Protein AF-A0AAX2RKM6-F1 (afdb_monomer_lite)

Radius of gyration: 19.29 Å; chains: 1; bounding box: 48×43×50 Å

InterPro domains:
  IPR023346 Lysozyme-like domain superfamily [SSF53955] (48-255)

pLDDT: mean 92.06, std 9.61, range [42.81, 98.75]

Secondary structure (DSSP, 8-state):
-GGGS-SB--GGGT-B--HHHHHHHHTT-B-SSS-B-TTHHHHHHHHHHHHT--SHHHHHHHHHHHHHHTTTTT-SB----HHHHHHHHT---HHHHHHHHHHSHHHHHHTTTTTT--HHHHHHHHHHHHHHHHHHTT--STTHHHHT--BTTTTB-HHHHHHHHHHHHT---SSTTGGGHHHH-HHHHHHHHHHHHHHSEEE-SS-SS-SEEE-THHHHTT-SSHHHHHHHHHHHHSSSTTHHHHHHHHHHHHHHHTT-SS----TT-B-----

Sequence (275 aa):
MAQTLPRRSSQNAGGAIPWSVAWDRWTRGNSGDGFMPQNMHIAINHMWLKYGFITPLRQAHFLAQIYKESGAFKSTAEKGDERYLRTMYEALTPIEAGEDYDNKRAWLQAMGFLRGRDRPTYVLQRPGEIREKAQSLGNVRLGDGPRFRGRGLIHLTGRNGYKIYGEFRNVDYTTDPSPSRLSIDSSVAADSAGYFWASKVMVSPNAGALRSGMNIHRRADLGAADINVSAITTPVNGGSTGLQERQEFFKYIHFILDDVESMPLSSALKRQVED

Organism: Burkholderia cepacia (NCBI:txid292)

Foldseek 3Di:
DLQLQFCWDPVLLQGGAASVRSVCLCAVAADDQEFAAGNLVVLLVVLCVVLVVPDLLSVLLLQLLLSNVCVHSRYQFDDDDLVVLCLQANFDALVNQLVCCVPVVVVCVVVVLCPVHDSVRSSVPSRVVNHVRNVVLVVPDPSQSVLFGFGASLGQGGLVSQVVVCVVVVHRCNDPPNVCCCTHPSNNRSNSSSVLQQADWQADPDDDAPNIDGHLVRLSVVDQDLSSSQSSVCSSPVHCVCSVSSNRSSQSSSCVRVVPVDRDDDPTGHGHDHD

Structure (mmCIF, N/CA/C/O backbone):
data_AF-A0AAX2RKM6-F1
#
_entry.id   AF-A0AAX2RKM6-F1
#
loop_
_atom_site.group_PDB
_atom_site.id
_atom_site.type_symbol
_atom_site.label_atom_id
_atom_site.label_alt_id
_atom_site.label_comp_id
_atom_site.label_asym_id
_atom_site.label_entity_id
_atom_site.label_seq_id
_atom_site.pdbx_PDB_ins_code
_atom_site.Cartn_x
_atom_site.Cartn_y
_atom_site.Cartn_z
_atom_site.occupancy
_atom_site.B_iso_or_equiv
_atom_site.auth_seq_id
_atom_site.auth_comp_id
_atom_site.auth_asym_id
_atom_site.auth_atom_id
_atom_site.pdbx_PDB_model_num
ATOM 1 N N . MET A 1 1 ? 15.550 -8.245 -10.806 1.00 84.12 1 MET A N 1
ATOM 2 C CA . MET A 1 1 ? 14.573 -7.608 -9.889 1.00 84.12 1 MET A CA 1
ATOM 3 C C . MET A 1 1 ? 15.219 -6.794 -8.770 1.00 84.12 1 MET A C 1
ATOM 5 O O . MET A 1 1 ? 14.782 -5.679 -8.574 1.00 84.12 1 MET A O 1
ATOM 9 N N . ALA A 1 2 ? 16.287 -7.228 -8.086 1.00 88.19 2 ALA A N 1
ATOM 10 C CA . ALA A 1 2 ? 16.943 -6.369 -7.076 1.00 88.19 2 ALA A CA 1
ATOM 11 C C . ALA A 1 2 ? 17.366 -4.980 -7.610 1.00 88.19 2 ALA A C 1
ATOM 13 O O . ALA A 1 2 ? 17.181 -3.974 -6.932 1.00 88.19 2 ALA A O 1
ATOM 14 N N . GLN A 1 3 ? 17.819 -4.915 -8.867 1.00 91.25 3 GLN A N 1
ATOM 15 C CA . GLN A 1 3 ? 18.184 -3.667 -9.548 1.00 91.25 3 GLN A CA 1
ATOM 16 C C . GLN A 1 3 ? 17.034 -2.658 -9.714 1.00 91.25 3 GLN A C 1
ATOM 18 O O . GLN A 1 3 ? 17.319 -1.481 -9.918 1.00 91.25 3 GLN A O 1
ATOM 23 N N . THR A 1 4 ? 15.760 -3.071 -9.612 1.00 94.00 4 THR A N 1
ATOM 24 C CA . THR A 1 4 ? 14.610 -2.153 -9.721 1.00 94.00 4 THR A CA 1
ATOM 25 C C . THR A 1 4 ? 14.383 -1.338 -8.448 1.00 94.00 4 THR A C 1
ATOM 27 O O . THR A 1 4 ? 13.685 -0.331 -8.499 1.00 94.00 4 THR A O 1
ATOM 30 N N . LEU A 1 5 ? 15.000 -1.706 -7.320 1.00 93.31 5 LEU A N 1
ATOM 31 C CA . LEU A 1 5 ? 15.122 -0.819 -6.162 1.00 93.31 5 LEU A CA 1
ATOM 32 C C . LEU A 1 5 ? 16.333 0.095 -6.361 1.00 93.31 5 LEU A C 1
ATOM 34 O O . LEU A 1 5 ? 17.404 -0.424 -6.646 1.00 93.31 5 LEU A O 1
ATOM 38 N N . PRO A 1 6 ? 16.229 1.418 -6.194 1.00 92.12 6 PRO A N 1
ATOM 39 C CA . PRO A 1 6 ? 17.392 2.293 -6.293 1.00 92.12 6 PRO A CA 1
ATOM 40 C C . PRO A 1 6 ? 18.284 2.203 -5.039 1.00 92.12 6 PRO A C 1
ATOM 42 O O . PRO A 1 6 ? 17.794 2.036 -3.921 1.00 92.12 6 PRO A O 1
ATOM 45 N N . ARG A 1 7 ? 19.609 2.355 -5.207 1.00 91.56 7 ARG A N 1
ATOM 46 C CA . ARG A 1 7 ? 20.597 2.410 -4.102 1.00 91.56 7 ARG A CA 1
ATOM 47 C C . ARG A 1 7 ? 20.371 3.631 -3.220 1.00 91.56 7 ARG A C 1
ATOM 49 O O . ARG A 1 7 ? 20.576 3.576 -2.006 1.00 91.56 7 ARG A O 1
ATOM 56 N N . ARG A 1 8 ? 19.994 4.746 -3.846 1.00 90.56 8 ARG A N 1
ATOM 57 C CA . ARG A 1 8 ? 19.535 5.972 -3.191 1.00 90.56 8 ARG A CA 1
ATOM 58 C C . ARG A 1 8 ? 18.310 6.508 -3.916 1.00 90.56 8 ARG A C 1
ATOM 60 O O . ARG A 1 8 ? 18.246 6.427 -5.135 1.00 90.56 8 ARG A O 1
ATOM 67 N N . SER A 1 9 ? 17.379 7.042 -3.144 1.00 89.69 9 SER A N 1
ATOM 68 C CA . SER A 1 9 ? 16.152 7.722 -3.563 1.00 89.69 9 SER A CA 1
ATOM 69 C C . SER A 1 9 ? 15.808 8.786 -2.519 1.00 89.69 9 SER A C 1
ATOM 71 O O . SER A 1 9 ? 16.508 8.903 -1.502 1.00 89.69 9 SER A O 1
ATOM 73 N N . SER A 1 10 ? 14.751 9.567 -2.736 1.00 86.19 10 SER A N 1
ATOM 74 C CA . SER A 1 10 ? 14.249 10.478 -1.705 1.00 86.19 10 SER A CA 1
ATOM 75 C C . SER A 1 10 ? 13.969 9.746 -0.382 1.00 86.19 10 SER A C 1
ATOM 77 O O . SER A 1 10 ? 13.669 8.550 -0.340 1.00 86.19 10 SER A O 1
ATOM 79 N N . GLN A 1 11 ? 14.065 10.463 0.743 1.00 84.62 11 GLN A N 1
ATOM 80 C CA . GLN A 1 11 ? 13.906 9.866 2.077 1.00 84.62 11 GLN A CA 1
ATOM 81 C C . GLN A 1 11 ? 12.550 9.156 2.239 1.00 84.62 11 GLN A C 1
ATOM 83 O O . GLN A 1 11 ? 12.471 8.084 2.838 1.00 84.62 11 GLN A O 1
ATOM 88 N N . ASN A 1 12 ? 11.501 9.708 1.627 1.00 77.19 12 ASN A N 1
ATOM 89 C CA . ASN A 1 12 ? 10.154 9.142 1.648 1.00 77.19 12 ASN A CA 1
ATOM 90 C C . ASN A 1 12 ? 9.934 8.025 0.603 1.00 77.19 12 ASN A C 1
ATOM 92 O O . ASN A 1 12 ? 8.899 7.350 0.648 1.00 77.19 12 ASN A O 1
ATOM 96 N N . ALA A 1 13 ? 10.891 7.821 -0.310 1.00 78.56 13 ALA A N 1
ATOM 97 C CA . ALA A 1 13 ? 10.969 6.728 -1.283 1.00 78.56 13 ALA A CA 1
ATOM 98 C C . ALA A 1 13 ? 11.966 5.630 -0.845 1.00 78.56 13 ALA A C 1
ATOM 100 O O . ALA A 1 13 ? 12.441 4.836 -1.646 1.00 78.56 13 ALA A O 1
ATOM 101 N N . GLY A 1 14 ? 12.274 5.538 0.450 1.00 81.00 14 GLY A N 1
ATOM 102 C CA . GLY A 1 14 ? 13.115 4.472 1.002 1.00 81.00 14 GLY A CA 1
ATOM 103 C C . GLY A 1 14 ? 14.564 4.877 1.266 1.00 81.00 14 GLY A C 1
ATOM 104 O O . GLY A 1 14 ? 15.276 4.114 1.922 1.00 81.00 14 GLY A O 1
ATOM 105 N N . GLY A 1 15 ? 14.984 6.077 0.851 1.00 88.69 15 GLY A N 1
ATOM 106 C CA . GLY A 1 15 ? 16.293 6.635 1.182 1.00 88.69 15 GLY A CA 1
ATOM 107 C C . GLY A 1 15 ? 17.439 5.815 0.591 1.00 88.69 15 GLY A C 1
ATOM 108 O O . GLY A 1 15 ? 17.458 5.540 -0.608 1.00 88.69 15 GLY A O 1
ATOM 109 N N . ALA A 1 16 ? 18.415 5.444 1.425 1.00 92.44 16 ALA A N 1
ATOM 110 C CA . ALA A 1 16 ? 19.556 4.626 1.021 1.00 92.44 16 ALA A CA 1
ATOM 111 C C . ALA A 1 16 ? 19.311 3.137 1.319 1.00 92.44 16 ALA A C 1
ATOM 113 O O . ALA A 1 16 ? 19.115 2.752 2.471 1.00 92.44 16 ALA A O 1
ATOM 114 N N . ILE A 1 17 ? 19.374 2.295 0.287 1.00 92.56 17 ILE A N 1
ATOM 115 C CA . ILE A 1 17 ? 19.151 0.846 0.376 1.00 92.56 17 ILE A CA 1
ATOM 116 C C . ILE A 1 17 ? 20.377 0.137 -0.222 1.00 92.56 17 ILE A C 1
ATOM 118 O O . ILE A 1 17 ? 20.537 0.167 -1.439 1.00 92.56 17 ILE A O 1
ATOM 122 N N . PRO A 1 18 ? 21.274 -0.462 0.587 1.00 93.69 18 PRO A N 1
ATOM 123 C CA . PRO A 1 18 ? 22.408 -1.257 0.094 1.00 93.69 18 PRO A CA 1
ATOM 124 C C . PRO A 1 18 ? 22.014 -2.426 -0.798 1.00 93.69 18 PRO A C 1
ATOM 126 O O . PRO A 1 18 ? 20.874 -2.887 -0.723 1.00 93.69 18 PRO A O 1
ATOM 129 N N . TRP A 1 19 ? 22.957 -2.914 -1.611 1.00 93.88 19 TRP A N 1
ATOM 130 C CA . TRP A 1 19 ? 22.707 -4.038 -2.515 1.00 93.88 19 TRP A CA 1
ATOM 131 C C . TRP A 1 19 ? 22.204 -5.261 -1.756 1.00 93.88 19 TRP A C 1
ATOM 133 O O . TRP A 1 19 ? 21.151 -5.802 -2.085 1.00 93.88 19 TRP A O 1
ATOM 143 N N . SER A 1 20 ? 22.903 -5.628 -0.680 1.00 94.25 20 SER A N 1
ATOM 144 C CA . SER A 1 20 ? 22.530 -6.745 0.191 1.00 94.25 20 SER A CA 1
ATOM 145 C C . SER A 1 20 ? 21.104 -6.611 0.729 1.00 94.25 20 SER A C 1
ATOM 147 O O . SER A 1 20 ? 20.339 -7.568 0.699 1.00 94.25 20 SER A O 1
ATOM 149 N N . VAL A 1 21 ? 20.698 -5.403 1.132 1.00 93.94 21 VAL A N 1
ATOM 150 C CA . VAL A 1 21 ? 19.340 -5.133 1.624 1.00 93.94 21 VAL A CA 1
ATOM 151 C C . VAL A 1 21 ? 18.309 -5.221 0.498 1.00 93.94 21 VAL A C 1
ATOM 153 O O . VAL A 1 21 ? 17.235 -5.782 0.698 1.00 93.94 21 VAL A O 1
ATOM 156 N N . ALA A 1 22 ? 18.599 -4.676 -0.686 1.00 94.38 22 ALA A N 1
ATOM 157 C CA . ALA A 1 22 ? 17.696 -4.772 -1.832 1.00 94.38 22 ALA A CA 1
ATOM 158 C C . ALA A 1 22 ? 17.519 -6.227 -2.291 1.00 94.38 22 ALA A C 1
ATOM 160 O O . ALA A 1 22 ? 16.395 -6.653 -2.563 1.00 94.38 22 ALA A O 1
ATOM 161 N N . TRP A 1 23 ? 18.611 -6.990 -2.333 1.00 95.06 23 TRP A N 1
ATOM 162 C CA . TRP A 1 23 ? 18.608 -8.419 -2.619 1.00 95.06 23 TRP A CA 1
ATOM 163 C C . TRP A 1 23 ? 17.776 -9.192 -1.596 1.00 95.06 23 TRP A C 1
ATOM 165 O O . TRP A 1 23 ? 16.881 -9.952 -1.979 1.00 95.06 23 TRP A O 1
ATOM 175 N N . ASP A 1 24 ? 18.011 -8.959 -0.304 1.00 95.44 24 ASP A N 1
ATOM 176 C CA . ASP A 1 24 ? 17.301 -9.645 0.773 1.00 95.44 24 ASP A CA 1
ATOM 177 C C . ASP A 1 24 ? 15.805 -9.355 0.718 1.00 95.44 24 ASP A C 1
ATOM 179 O O . ASP A 1 24 ? 15.015 -10.292 0.693 1.00 95.44 24 ASP A O 1
ATOM 183 N N . ARG A 1 25 ? 15.390 -8.098 0.537 1.00 93.94 25 ARG A N 1
ATOM 184 C CA . ARG A 1 25 ? 13.961 -7.752 0.432 1.00 93.94 25 ARG A CA 1
ATOM 185 C C . ARG A 1 25 ? 13.224 -8.480 -0.693 1.00 93.94 25 ARG A C 1
ATOM 187 O O . ARG A 1 25 ? 12.035 -8.754 -0.561 1.00 93.94 25 ARG A O 1
ATOM 194 N N . TRP A 1 26 ? 13.908 -8.805 -1.788 1.00 95.56 26 TRP A N 1
ATOM 195 C CA . TRP A 1 26 ? 13.335 -9.588 -2.883 1.00 95.56 26 TRP A CA 1
ATOM 196 C C . TRP A 1 26 ? 13.388 -11.103 -2.641 1.00 95.56 26 TRP A C 1
ATOM 198 O O . TRP A 1 26 ? 12.486 -11.825 -3.082 1.00 95.56 26 TRP A O 1
ATOM 208 N N . THR A 1 27 ? 14.439 -11.596 -1.981 1.00 96.38 27 THR A N 1
ATOM 209 C CA . THR A 1 27 ? 14.761 -13.030 -1.875 1.00 96.38 27 THR A CA 1
ATOM 210 C C . THR A 1 27 ? 14.525 -13.591 -0.476 1.00 96.38 27 THR A C 1
ATOM 212 O O . THR A 1 27 ? 13.683 -14.467 -0.307 1.00 96.38 27 THR A O 1
ATOM 215 N N . ARG A 1 28 ? 15.207 -13.068 0.541 1.00 96.12 28 ARG A N 1
ATOM 216 C CA . ARG A 1 28 ? 15.147 -13.531 1.937 1.00 96.12 28 ARG A CA 1
ATOM 217 C C . ARG A 1 28 ? 14.048 -12.858 2.769 1.00 96.12 28 ARG A C 1
ATOM 219 O O . ARG A 1 28 ? 13.811 -13.258 3.906 1.00 96.12 28 ARG A O 1
ATOM 226 N N . GLY A 1 29 ? 13.357 -11.871 2.210 1.00 94.81 29 GLY A N 1
ATOM 227 C CA . GLY A 1 29 ? 12.358 -11.081 2.915 1.00 94.81 29 GLY A CA 1
ATOM 228 C C . GLY A 1 29 ? 12.970 -10.054 3.874 1.00 94.81 29 GLY A C 1
ATOM 229 O O . GLY A 1 29 ? 14.120 -9.640 3.735 1.00 94.81 29 GLY A O 1
ATOM 230 N N . ASN A 1 30 ? 12.172 -9.610 4.841 1.00 93.56 30 ASN A N 1
ATOM 231 C CA . ASN A 1 30 ? 12.574 -8.682 5.897 1.00 93.56 30 ASN A CA 1
ATOM 232 C C . ASN A 1 30 ? 11.849 -9.058 7.189 1.00 93.56 30 ASN A C 1
ATOM 234 O O . ASN A 1 30 ? 10.621 -9.102 7.201 1.00 93.56 30 ASN A O 1
ATOM 238 N N . SER A 1 31 ? 12.596 -9.291 8.264 1.00 86.00 31 SER A N 1
ATOM 239 C CA . SER A 1 31 ? 12.060 -9.562 9.605 1.00 86.00 31 SER A CA 1
ATOM 240 C C . SER A 1 31 ? 12.606 -8.608 10.671 1.00 86.00 31 SER A C 1
ATOM 242 O O . SER A 1 31 ? 12.389 -8.836 11.857 1.00 86.00 31 SER A O 1
ATOM 244 N N . GLY A 1 32 ? 13.364 -7.580 10.267 1.00 84.06 32 GLY A N 1
ATOM 245 C CA . GLY A 1 32 ? 13.955 -6.600 11.177 1.00 84.06 32 GLY A CA 1
ATOM 246 C C . GLY A 1 32 ? 12.975 -5.475 11.501 1.00 84.06 32 GLY A C 1
ATOM 247 O O . GLY A 1 32 ? 12.108 -5.598 12.358 1.00 84.06 32 GLY A O 1
ATOM 248 N N . ASP A 1 33 ? 13.089 -4.357 10.784 1.00 82.12 33 ASP A N 1
ATOM 249 C CA . ASP A 1 33 ? 12.243 -3.171 10.969 1.00 82.12 33 ASP A CA 1
ATOM 250 C C . ASP A 1 33 ? 10.893 -3.261 10.232 1.00 82.12 33 ASP A C 1
ATOM 252 O O . ASP A 1 33 ? 10.252 -2.241 9.982 1.00 82.12 33 ASP A O 1
ATOM 256 N N . GLY A 1 34 ? 10.444 -4.452 9.851 1.00 85.56 34 GLY A N 1
ATOM 257 C CA . GLY A 1 34 ? 9.246 -4.679 9.050 1.00 85.56 34 GLY A CA 1
ATOM 258 C C . GLY A 1 34 ? 9.001 -6.166 8.827 1.00 85.56 34 GLY A C 1
ATOM 259 O O . GLY A 1 34 ? 9.683 -7.001 9.416 1.00 85.56 34 GLY A O 1
ATOM 260 N N . PHE A 1 35 ? 8.011 -6.485 7.994 1.00 89.94 35 PHE A N 1
ATOM 261 C CA . PHE A 1 35 ? 7.644 -7.866 7.714 1.00 89.94 35 PHE A CA 1
ATOM 262 C C . PHE A 1 35 ? 7.396 -8.115 6.220 1.00 89.94 35 PHE A C 1
ATOM 264 O O . PHE A 1 35 ? 6.345 -7.767 5.684 1.00 89.94 35 PHE A O 1
ATOM 271 N N . MET A 1 36 ? 8.348 -8.741 5.538 1.00 95.38 36 MET A N 1
ATOM 272 C CA . MET A 1 36 ? 8.243 -9.159 4.138 1.00 95.38 36 MET A CA 1
ATOM 273 C C . MET A 1 36 ? 8.564 -10.656 4.050 1.00 95.38 36 MET A C 1
ATOM 275 O O . MET A 1 36 ? 9.643 -11.045 4.501 1.00 95.38 36 MET A O 1
ATOM 279 N N . PRO A 1 37 ? 7.675 -11.504 3.502 1.00 96.50 37 PRO A N 1
ATOM 280 C CA . PRO A 1 37 ? 7.943 -12.930 3.372 1.00 96.50 37 PRO A CA 1
ATOM 281 C C . PRO A 1 37 ? 9.035 -13.210 2.333 1.00 96.50 37 PRO A C 1
ATOM 283 O O . PRO A 1 37 ? 9.294 -12.416 1.425 1.00 96.50 37 PRO A O 1
ATOM 286 N N . GLN A 1 38 ? 9.663 -14.375 2.465 1.00 97.31 38 GLN A N 1
ATOM 287 C CA . GLN A 1 38 ? 10.689 -14.857 1.543 1.00 97.31 38 GLN A CA 1
ATOM 288 C C . GLN A 1 38 ? 10.136 -15.095 0.131 1.00 97.31 38 GLN A C 1
ATOM 290 O O . GLN A 1 38 ? 8.942 -15.321 -0.079 1.00 97.31 38 GLN A O 1
ATOM 295 N N . ASN A 1 39 ? 11.042 -15.110 -0.843 1.00 97.44 39 ASN A N 1
ATOM 296 C CA . ASN A 1 39 ? 10.790 -15.469 -2.236 1.00 97.44 39 ASN A CA 1
ATOM 297 C C . ASN A 1 39 ? 9.757 -14.583 -2.948 1.00 97.44 39 ASN A C 1
ATOM 299 O O . ASN A 1 39 ? 9.096 -15.021 -3.890 1.00 97.44 39 ASN A O 1
ATOM 303 N N . MET A 1 40 ? 9.652 -13.311 -2.545 1.00 97.62 40 MET A N 1
ATOM 304 C CA . MET A 1 40 ? 8.731 -12.350 -3.161 1.00 97.62 40 MET A CA 1
ATOM 305 C C . MET A 1 40 ? 8.975 -12.188 -4.669 1.00 97.62 40 MET A C 1
ATOM 307 O O . MET A 1 40 ? 8.033 -12.029 -5.440 1.00 97.62 40 MET A O 1
ATOM 311 N N . HIS A 1 41 ? 10.229 -12.304 -5.115 1.00 96.94 41 HIS A N 1
ATOM 312 C CA . HIS A 1 41 ? 10.575 -12.297 -6.537 1.00 96.94 41 HIS A CA 1
ATOM 313 C C . HIS A 1 41 ? 9.900 -13.422 -7.340 1.00 96.94 41 HIS A C 1
ATOM 315 O O . HIS A 1 41 ? 9.355 -13.174 -8.413 1.00 96.94 41 HIS A O 1
ATOM 321 N N . ILE A 1 42 ? 9.871 -14.648 -6.817 1.00 98.00 42 ILE A N 1
ATOM 322 C CA . ILE A 1 42 ? 9.214 -15.780 -7.486 1.00 98.00 42 ILE A CA 1
ATOM 323 C C . ILE A 1 42 ? 7.698 -15.560 -7.510 1.00 98.00 42 ILE A C 1
ATOM 325 O O . ILE A 1 42 ? 7.063 -15.700 -8.555 1.00 98.00 42 ILE A O 1
ATOM 329 N N . ALA A 1 43 ? 7.125 -15.150 -6.376 1.00 98.50 43 ALA A N 1
ATOM 330 C CA . ALA A 1 43 ? 5.693 -14.900 -6.259 1.00 98.50 43 ALA A CA 1
ATOM 331 C C . ALA A 1 43 ? 5.205 -13.799 -7.217 1.00 98.50 43 ALA A C 1
ATOM 333 O O . ALA A 1 43 ? 4.177 -13.962 -7.877 1.00 98.50 43 ALA A O 1
ATOM 334 N N . ILE A 1 44 ? 5.962 -12.704 -7.345 1.00 98.19 44 ILE A N 1
ATOM 335 C CA . ILE A 1 44 ? 5.652 -11.623 -8.287 1.00 98.19 44 ILE A CA 1
ATOM 336 C C . ILE A 1 44 ? 5.755 -12.101 -9.737 1.00 98.19 44 ILE A C 1
ATOM 338 O O . ILE A 1 44 ? 4.866 -11.775 -10.517 1.00 98.19 44 ILE A O 1
ATOM 342 N N . ASN A 1 45 ? 6.743 -12.927 -10.095 1.00 97.44 45 ASN A N 1
ATOM 343 C CA . ASN A 1 45 ? 6.832 -13.493 -11.446 1.00 97.44 45 ASN A CA 1
ATOM 344 C C . ASN A 1 45 ? 5.602 -14.352 -11.792 1.00 97.44 45 ASN A C 1
ATOM 346 O O . ASN A 1 45 ? 5.023 -14.205 -12.868 1.00 97.44 45 ASN A O 1
ATOM 350 N N . HIS A 1 46 ? 5.155 -15.215 -10.873 1.00 98.25 46 HIS A N 1
ATOM 351 C CA . HIS A 1 46 ? 3.935 -16.007 -11.073 1.00 98.25 46 HIS A CA 1
ATOM 352 C C . HIS A 1 46 ? 2.687 -15.124 -11.186 1.00 98.25 46 HIS A C 1
ATOM 354 O O . HIS A 1 46 ? 1.838 -15.342 -12.052 1.00 98.25 46 HIS A O 1
ATOM 360 N N . MET A 1 47 ? 2.585 -14.102 -10.336 1.00 98.38 47 MET A N 1
ATOM 361 C CA . MET A 1 47 ? 1.505 -13.120 -10.388 1.00 98.38 47 MET A CA 1
ATOM 362 C C . MET A 1 47 ? 1.504 -12.368 -11.726 1.00 98.38 47 MET A C 1
ATOM 364 O O . MET A 1 47 ? 0.448 -12.208 -12.338 1.00 98.38 47 MET A O 1
ATOM 368 N N . TRP A 1 48 ? 2.670 -11.971 -12.233 1.00 98.06 48 TRP A N 1
ATOM 369 C CA . TRP A 1 48 ? 2.788 -11.290 -13.518 1.00 98.06 48 TRP A CA 1
ATOM 370 C C . TRP A 1 48 ? 2.245 -12.117 -14.675 1.00 98.06 48 TRP A C 1
ATOM 372 O O . TRP A 1 48 ? 1.466 -11.588 -15.469 1.00 98.06 48 TRP A O 1
ATOM 382 N N . LEU A 1 49 ? 2.582 -13.408 -14.730 1.00 97.81 49 LEU A N 1
ATOM 383 C CA . LEU A 1 49 ? 2.026 -14.333 -15.719 1.00 97.81 49 LEU A CA 1
ATOM 384 C C . LEU A 1 49 ? 0.503 -14.435 -15.585 1.00 97.81 49 LEU A C 1
ATOM 386 O O . LEU A 1 49 ? -0.224 -14.286 -16.564 1.00 97.81 49 LEU A O 1
ATOM 390 N N . LYS A 1 50 ? 0.014 -14.618 -14.357 1.00 98.06 50 LYS A N 1
ATOM 391 C CA . LYS A 1 50 ? -1.410 -14.803 -14.057 1.00 98.06 50 LYS A CA 1
ATOM 392 C C . LYS A 1 50 ? -2.280 -13.596 -14.418 1.00 98.06 50 LYS A C 1
ATOM 394 O O . LYS A 1 50 ? -3.423 -13.771 -14.828 1.00 98.06 50 LYS A O 1
ATOM 399 N N . TYR A 1 51 ? -1.756 -12.384 -14.244 1.00 98.06 51 TYR A N 1
ATOM 400 C CA . TYR A 1 51 ? -2.498 -11.130 -14.417 1.00 98.06 51 TYR A CA 1
ATOM 401 C C . TYR A 1 51 ? -2.055 -10.298 -15.628 1.00 98.06 51 TYR A C 1
ATOM 403 O O . TYR A 1 51 ? -2.522 -9.171 -15.809 1.00 98.06 51 TYR A O 1
ATOM 411 N N . GLY A 1 52 ? -1.173 -10.830 -16.475 1.00 97.62 52 GLY A N 1
ATOM 412 C CA . GLY A 1 52 ? -0.797 -10.211 -17.746 1.00 97.62 52 GLY A CA 1
ATOM 413 C C . GLY A 1 52 ? 0.115 -8.985 -17.624 1.00 97.62 52 GLY A C 1
ATOM 414 O O . GLY A 1 52 ? -0.021 -8.038 -18.401 1.00 97.62 52 GLY A O 1
ATOM 415 N N . PHE A 1 53 ? 1.057 -8.974 -16.683 1.00 97.75 53 PHE A N 1
ATOM 416 C CA . PHE A 1 53 ? 2.113 -7.953 -16.604 1.00 97.75 53 PHE A CA 1
ATOM 417 C C . PHE A 1 53 ? 3.255 -8.285 -17.577 1.00 97.75 53 PHE A C 1
ATOM 419 O O . PHE A 1 53 ? 4.376 -8.589 -17.177 1.00 97.75 53 PHE A O 1
ATOM 426 N N . ILE A 1 54 ? 2.937 -8.264 -18.871 1.00 96.00 54 ILE A N 1
ATOM 427 C CA . ILE A 1 54 ? 3.817 -8.734 -19.954 1.00 96.00 54 ILE A CA 1
ATOM 428 C C . ILE A 1 54 ? 4.658 -7.627 -20.606 1.00 96.00 54 ILE A C 1
ATOM 430 O O . ILE A 1 54 ? 5.421 -7.913 -21.519 1.00 96.00 54 ILE A O 1
ATOM 434 N N . THR A 1 55 ? 4.511 -6.372 -20.170 1.00 96.31 55 THR A N 1
ATOM 435 C CA . THR A 1 55 ? 5.270 -5.231 -20.705 1.00 96.31 55 THR A CA 1
ATOM 436 C C . THR A 1 55 ? 6.066 -4.532 -19.600 1.00 96.31 55 THR A C 1
ATOM 438 O O . THR A 1 55 ? 5.573 -4.460 -18.463 1.00 96.31 55 THR A O 1
ATOM 441 N N . PRO A 1 56 ? 7.243 -3.955 -19.917 1.00 96.12 56 PRO A N 1
ATOM 442 C CA . PRO A 1 56 ? 8.005 -3.128 -18.979 1.00 96.12 56 PRO A CA 1
ATOM 443 C C . PRO A 1 56 ? 7.168 -2.002 -18.364 1.00 96.12 56 PRO A C 1
ATOM 445 O O . PRO A 1 56 ? 7.219 -1.787 -17.157 1.00 96.12 56 PRO A O 1
ATOM 448 N N . LEU A 1 57 ? 6.305 -1.351 -19.154 1.00 95.62 57 LEU A N 1
ATOM 449 C CA . LEU A 1 57 ? 5.391 -0.305 -18.681 1.00 95.62 57 LEU A CA 1
ATOM 450 C C . LEU A 1 57 ? 4.450 -0.783 -17.568 1.00 95.62 57 LEU A C 1
ATOM 452 O O . LEU A 1 57 ? 4.352 -0.140 -16.520 1.00 95.62 57 LEU A O 1
ATOM 456 N N . ARG A 1 58 ? 3.764 -1.919 -17.762 1.00 97.31 58 ARG A N 1
ATOM 457 C CA . ARG A 1 58 ? 2.853 -2.481 -16.749 1.00 97.31 58 ARG A CA 1
ATOM 458 C C . ARG A 1 58 ? 3.606 -2.843 -15.475 1.00 97.31 58 ARG A C 1
ATOM 460 O O . ARG A 1 58 ? 3.138 -2.540 -14.378 1.00 97.31 58 ARG A O 1
ATOM 467 N N . GLN A 1 59 ? 4.770 -3.473 -15.622 1.00 98.12 59 GLN A N 1
ATOM 468 C CA . GLN A 1 59 ? 5.618 -3.867 -14.499 1.00 98.12 59 GLN A CA 1
ATOM 469 C C . GLN A 1 59 ? 6.141 -2.644 -13.738 1.00 98.12 59 GLN A C 1
ATOM 471 O O . GLN A 1 59 ? 6.032 -2.604 -12.515 1.00 98.12 59 GLN A O 1
ATOM 476 N N . ALA A 1 60 ? 6.631 -1.617 -14.435 1.00 97.56 60 ALA A N 1
ATOM 477 C CA . ALA A 1 60 ? 7.141 -0.393 -13.827 1.00 97.56 60 ALA A CA 1
ATOM 478 C C . ALA A 1 60 ? 6.052 0.373 -13.067 1.00 97.56 60 ALA A C 1
ATOM 480 O O . ALA A 1 60 ? 6.267 0.755 -11.914 1.00 97.56 60 ALA A O 1
ATOM 481 N N . HIS A 1 61 ? 4.863 0.537 -13.661 1.00 97.50 61 HIS A N 1
ATOM 482 C CA . HIS A 1 61 ? 3.718 1.161 -12.985 1.00 97.50 61 HIS A CA 1
ATOM 483 C C . HIS A 1 61 ? 3.327 0.399 -11.722 1.00 97.50 61 HIS A C 1
ATOM 485 O O . HIS A 1 61 ? 3.115 1.012 -10.679 1.00 97.50 61 HIS A O 1
ATOM 491 N N . PHE A 1 62 ? 3.276 -0.930 -11.781 1.00 97.94 62 PHE A N 1
ATOM 492 C CA . PHE A 1 62 ? 2.961 -1.757 -10.619 1.00 97.94 62 PHE A CA 1
ATOM 493 C C . PHE A 1 62 ? 4.011 -1.651 -9.518 1.00 97.94 62 PHE A C 1
ATOM 495 O O . PHE A 1 62 ? 3.682 -1.339 -8.373 1.00 97.94 62 PHE A O 1
ATOM 502 N N . LEU A 1 63 ? 5.281 -1.871 -9.865 1.00 97.88 63 LEU A N 1
ATOM 503 C CA . LEU A 1 63 ? 6.390 -1.850 -8.917 1.00 97.88 63 LEU A CA 1
ATOM 504 C C . LEU A 1 63 ? 6.512 -0.485 -8.223 1.00 97.88 63 LEU A C 1
ATOM 506 O O . LEU A 1 63 ? 6.729 -0.429 -7.015 1.00 97.88 63 LEU A O 1
ATOM 510 N N . ALA A 1 64 ? 6.293 0.615 -8.946 1.00 96.69 64 ALA A N 1
ATOM 511 C CA . ALA A 1 64 ? 6.303 1.955 -8.366 1.00 96.69 64 ALA A CA 1
ATOM 512 C C . ALA A 1 64 ? 5.244 2.137 -7.270 1.00 96.69 64 ALA A C 1
ATOM 514 O O . ALA A 1 64 ? 5.519 2.721 -6.218 1.00 96.69 64 ALA A O 1
ATOM 515 N N . GLN A 1 65 ? 4.039 1.608 -7.497 1.00 97.19 65 GLN A N 1
ATOM 516 C CA . GLN A 1 65 ? 2.957 1.662 -6.519 1.00 97.19 65 GLN A CA 1
ATOM 517 C C . GLN A 1 65 ? 3.287 0.799 -5.299 1.00 97.19 65 GLN A C 1
ATOM 519 O O . GLN A 1 65 ? 3.293 1.310 -4.180 1.00 97.19 65 GLN A O 1
ATOM 524 N N . ILE A 1 66 ? 3.647 -0.474 -5.496 1.00 96.69 66 ILE A N 1
ATOM 525 C CA . ILE A 1 66 ? 3.908 -1.377 -4.364 1.00 96.69 66 ILE A CA 1
ATOM 526 C C . ILE A 1 66 ? 5.138 -0.960 -3.561 1.00 96.69 66 ILE A C 1
ATOM 528 O O . ILE A 1 66 ? 5.174 -1.179 -2.354 1.00 96.69 66 ILE A O 1
ATOM 532 N N . TYR A 1 67 ? 6.152 -0.347 -4.178 1.00 95.94 67 TYR A N 1
ATOM 533 C CA . TYR A 1 67 ? 7.292 0.184 -3.435 1.00 95.94 67 TYR A CA 1
ATOM 534 C C . TYR A 1 67 ? 6.884 1.334 -2.538 1.00 95.94 67 TYR A C 1
ATOM 536 O O . TYR A 1 67 ? 7.361 1.403 -1.408 1.00 95.94 67 TYR A O 1
ATOM 544 N N . LYS A 1 68 ? 5.961 2.197 -2.967 1.00 94.50 68 LYS A N 1
ATOM 545 C CA . LYS A 1 68 ? 5.453 3.209 -2.047 1.00 94.50 68 LYS A CA 1
ATOM 546 C C . LYS A 1 68 ? 4.622 2.585 -0.922 1.00 94.50 68 LYS A C 1
ATOM 548 O O . LYS A 1 68 ? 4.852 2.936 0.232 1.00 94.50 68 LYS A O 1
ATOM 553 N N . GLU A 1 69 ? 3.734 1.639 -1.231 1.00 93.69 69 GLU A N 1
ATOM 554 C CA . GLU A 1 69 ? 2.851 1.006 -0.232 1.00 93.69 69 GLU A CA 1
ATOM 555 C C . GLU A 1 69 ? 3.608 0.187 0.824 1.00 93.69 69 GLU A C 1
ATOM 557 O O . GLU A 1 69 ? 3.304 0.245 2.014 1.00 93.69 69 GLU A O 1
ATOM 562 N N . SER A 1 70 ? 4.632 -0.552 0.402 1.00 93.56 70 SER A N 1
ATOM 563 C CA . SER A 1 70 ? 5.379 -1.484 1.259 1.00 93.56 70 SER A CA 1
ATOM 564 C C . SER A 1 70 ? 6.623 -0.876 1.915 1.00 93.56 70 SER A C 1
ATOM 566 O O . SER A 1 70 ? 7.379 -1.580 2.593 1.00 93.56 70 SER A O 1
ATOM 568 N N . GLY A 1 71 ? 6.900 0.411 1.675 1.00 92.50 71 GLY A N 1
ATOM 569 C CA . GLY A 1 71 ? 8.149 1.051 2.092 1.00 92.50 71 GLY A CA 1
ATOM 570 C C . GLY A 1 71 ? 9.375 0.429 1.417 1.00 92.50 71 GLY A C 1
ATOM 571 O O . GLY A 1 71 ? 10.338 0.072 2.092 1.00 92.50 71 GLY A O 1
ATOM 572 N N . ALA A 1 72 ? 9.324 0.271 0.095 1.00 94.00 72 ALA A N 1
ATOM 573 C CA . ALA A 1 72 ? 10.329 -0.369 -0.747 1.00 94.00 72 ALA A CA 1
ATOM 574 C C . ALA A 1 72 ? 10.603 -1.817 -0.316 1.00 94.00 72 ALA A C 1
ATOM 576 O O . ALA A 1 72 ? 11.752 -2.197 -0.097 1.00 94.00 72 ALA A O 1
ATOM 577 N N . PHE A 1 73 ? 9.533 -2.599 -0.149 1.00 94.12 73 PHE A N 1
ATOM 578 C CA . PHE A 1 73 ? 9.542 -3.972 0.358 1.00 94.12 73 PHE A CA 1
ATOM 579 C C . PHE A 1 73 ? 10.030 -4.156 1.799 1.00 94.12 73 PHE A C 1
ATOM 581 O O . PHE A 1 73 ? 10.545 -5.209 2.167 1.00 94.12 73 PHE A O 1
ATOM 588 N N . LYS A 1 74 ? 9.831 -3.155 2.657 1.00 93.38 74 LYS A N 1
ATOM 589 C CA . LYS A 1 74 ? 10.048 -3.324 4.097 1.00 93.38 74 LYS A CA 1
ATOM 590 C C . LYS A 1 74 ? 8.956 -4.154 4.760 1.00 93.38 74 LYS A C 1
ATOM 592 O O . LYS A 1 74 ? 9.278 -4.926 5.658 1.00 93.38 74 LYS A O 1
ATOM 597 N N . SER A 1 75 ? 7.691 -3.965 4.376 1.00 95.12 75 SER A N 1
ATOM 598 C CA . SER A 1 75 ? 6.554 -4.623 5.026 1.00 95.12 75 SER A CA 1
ATOM 599 C C . SER A 1 75 ? 5.407 -4.940 4.062 1.00 95.12 75 SER A C 1
ATOM 601 O O . SER A 1 75 ? 5.129 -4.168 3.154 1.00 95.12 75 SER A O 1
ATOM 603 N N . THR A 1 76 ? 4.722 -6.055 4.300 1.00 96.31 76 THR A N 1
ATOM 604 C CA . THR A 1 76 ? 3.451 -6.480 3.678 1.00 96.31 76 THR A CA 1
ATOM 605 C C . THR A 1 76 ? 2.270 -6.327 4.627 1.00 96.31 76 THR A C 1
ATOM 607 O O . THR A 1 76 ? 1.171 -6.790 4.339 1.00 96.31 76 THR A O 1
ATOM 610 N N . ALA A 1 77 ? 2.497 -5.736 5.793 1.00 95.19 77 ALA A N 1
ATOM 611 C CA . ALA A 1 77 ? 1.457 -5.389 6.736 1.00 95.19 77 ALA A CA 1
ATOM 612 C C . ALA A 1 77 ? 1.631 -3.929 7.141 1.00 95.19 77 ALA A C 1
ATOM 614 O O . ALA A 1 77 ? 2.746 -3.488 7.458 1.00 95.19 77 ALA A O 1
ATOM 615 N N . GLU A 1 78 ? 0.514 -3.207 7.176 1.00 93.94 78 GLU A N 1
ATOM 616 C CA . GLU A 1 78 ? 0.410 -1.921 7.855 1.00 93.94 78 GLU A CA 1
ATOM 617 C C . GLU A 1 78 ? 0.980 -2.066 9.266 1.00 93.94 78 GLU A C 1
ATOM 619 O O . GLU A 1 78 ? 0.762 -3.100 9.885 1.00 93.94 78 GLU A O 1
ATOM 624 N N . LYS A 1 79 ? 1.692 -1.073 9.803 1.00 90.62 79 LYS A N 1
ATOM 625 C CA . LYS A 1 79 ? 2.203 -1.100 11.185 1.00 90.62 79 LYS A CA 1
ATOM 626 C C . LYS A 1 79 ? 1.221 -0.434 12.141 1.00 90.62 79 LYS A C 1
ATOM 628 O O . LYS A 1 79 ? 0.525 0.496 11.764 1.00 90.62 79 LYS A O 1
ATOM 633 N N . GLY A 1 80 ? 1.196 -0.901 13.382 1.00 91.19 80 GLY A N 1
ATOM 634 C CA . GLY A 1 80 ? 0.293 -0.391 14.407 1.00 91.19 80 GLY A CA 1
ATOM 635 C C . GLY A 1 80 ? -0.010 -1.451 15.451 1.00 91.19 80 GLY A C 1
ATOM 636 O O . GLY A 1 80 ? -0.062 -2.641 15.113 1.00 91.19 80 GLY A O 1
ATOM 637 N N . ASP A 1 81 ? -0.166 -1.000 16.691 1.00 94.38 81 ASP A N 1
ATOM 638 C CA . ASP A 1 81 ? -0.642 -1.811 17.804 1.00 94.38 81 ASP A CA 1
ATOM 639 C C . ASP A 1 81 ? -2.166 -2.003 17.723 1.00 94.38 81 ASP A C 1
ATOM 641 O O . ASP A 1 81 ? -2.849 -1.484 16.833 1.00 94.38 81 ASP A O 1
ATOM 645 N N . GLU A 1 82 ? -2.708 -2.790 18.649 1.00 95.31 82 GLU A N 1
ATOM 646 C CA . GLU A 1 82 ? -4.136 -3.089 18.682 1.00 95.31 82 GLU A CA 1
ATOM 647 C C . GLU A 1 82 ? -4.986 -1.825 18.856 1.00 95.31 82 GLU A C 1
ATOM 649 O O . GLU A 1 82 ? -5.982 -1.655 18.149 1.00 95.31 82 GLU A O 1
ATOM 654 N N . ARG A 1 83 ? -4.559 -0.894 19.726 1.00 95.25 83 ARG A N 1
ATOM 655 C CA . ARG A 1 83 ? -5.268 0.374 19.939 1.00 95.25 83 ARG A CA 1
ATOM 656 C C . ARG A 1 83 ? -5.319 1.178 18.649 1.00 95.25 83 ARG A C 1
ATOM 658 O O . ARG A 1 83 ? -6.403 1.607 18.275 1.00 95.25 83 ARG A O 1
ATOM 665 N N . TYR A 1 84 ? -4.191 1.363 17.968 1.00 95.31 84 TYR A N 1
ATOM 666 C CA . TYR A 1 84 ? -4.112 2.092 16.706 1.00 95.31 84 TYR A CA 1
ATOM 667 C C . TYR A 1 84 ? -5.042 1.491 15.654 1.00 95.31 84 TYR A C 1
ATOM 669 O O . TYR A 1 84 ? -5.834 2.209 15.046 1.00 95.31 84 TYR A O 1
ATOM 677 N N . LEU A 1 85 ? -4.982 0.173 15.446 1.00 97.25 85 LEU A N 1
ATOM 678 C CA . LEU A 1 85 ? -5.788 -0.483 14.416 1.00 97.25 85 LEU A CA 1
ATOM 679 C C . LEU A 1 85 ? -7.281 -0.410 14.744 1.00 97.25 85 LEU A C 1
ATOM 681 O O . LEU A 1 85 ? -8.094 -0.147 13.856 1.00 97.25 85 LEU A O 1
ATOM 685 N N . ARG A 1 86 ? -7.651 -0.561 16.020 1.00 97.44 86 ARG A N 1
ATOM 686 C CA . ARG A 1 86 ? -9.034 -0.380 16.469 1.00 97.44 86 ARG A CA 1
ATOM 687 C C . ARG A 1 86 ? -9.500 1.062 16.256 1.00 97.44 86 ARG A C 1
ATOM 689 O O . ARG A 1 86 ? -10.550 1.271 15.652 1.00 97.44 86 ARG A O 1
ATOM 696 N N . THR A 1 87 ? -8.713 2.059 16.664 1.00 96.06 87 THR A N 1
ATOM 697 C CA . THR A 1 87 ? -9.098 3.476 16.544 1.00 96.06 87 THR A CA 1
ATOM 698 C C . THR A 1 87 ? -9.048 4.021 15.122 1.00 96.06 87 THR A C 1
ATOM 700 O O . THR A 1 87 ? -9.590 5.095 14.872 1.00 96.06 87 THR A O 1
ATOM 703 N N . MET A 1 88 ? -8.448 3.293 14.176 1.00 94.69 88 MET A N 1
ATOM 704 C CA . MET A 1 88 ? -8.400 3.665 12.758 1.00 94.69 88 MET A CA 1
ATOM 705 C C . MET A 1 88 ? -9.412 2.932 11.870 1.00 94.69 88 MET A C 1
ATOM 707 O O . MET A 1 88 ? -9.729 3.445 10.786 1.00 94.69 88 MET A O 1
ATOM 711 N N . TYR A 1 89 ? -9.888 1.753 12.290 1.00 97.00 89 TYR A N 1
ATOM 712 C CA . TYR A 1 89 ? -10.675 0.847 11.442 1.00 97.00 89 TYR A CA 1
ATOM 713 C C . TYR A 1 89 ? -11.894 0.207 12.114 1.00 97.00 89 TYR A C 1
ATOM 715 O O . TYR A 1 89 ? -12.573 -0.585 11.463 1.00 97.00 89 TYR A O 1
ATOM 723 N N . GLU A 1 90 ? -12.180 0.513 13.379 1.00 97.06 90 GLU A N 1
ATOM 724 C CA . GLU A 1 90 ? -13.284 -0.112 14.113 1.00 97.06 90 GLU A CA 1
ATOM 725 C C . GLU A 1 90 ? -14.055 0.893 14.973 1.00 97.06 90 GLU A C 1
ATOM 727 O O . GLU A 1 90 ? -15.216 1.187 14.696 1.00 97.06 90 GLU A O 1
ATOM 732 N N . ALA A 1 91 ? -13.419 1.446 16.007 1.00 96.88 91 ALA A N 1
ATOM 733 C CA . ALA A 1 91 ? -14.075 2.340 16.950 1.00 96.88 91 ALA A CA 1
ATOM 734 C C . ALA A 1 91 ? -13.074 3.270 17.638 1.00 96.88 91 ALA A C 1
ATOM 736 O O . ALA A 1 91 ? -11.987 2.854 18.022 1.00 96.88 91 ALA A O 1
ATOM 737 N N . LEU A 1 92 ? -13.490 4.511 17.870 1.00 97.31 92 LEU A N 1
ATOM 738 C CA . LEU A 1 92 ? -12.811 5.491 18.714 1.00 97.31 92 LEU A CA 1
ATOM 739 C C . LEU A 1 92 ? -13.871 6.119 19.620 1.00 97.31 92 LEU A C 1
ATOM 741 O O . LEU A 1 92 ? -14.910 6.550 19.121 1.00 97.31 92 LEU A O 1
ATOM 745 N N . THR A 1 93 ? -13.647 6.160 20.932 1.00 97.81 93 THR A N 1
ATOM 746 C CA . THR A 1 93 ? -14.584 6.835 21.847 1.00 97.81 93 THR A CA 1
ATOM 747 C C . THR A 1 93 ? -14.304 8.344 21.922 1.00 97.81 93 THR A C 1
ATOM 749 O O . THR A 1 93 ? -13.187 8.768 21.626 1.00 97.81 93 THR A O 1
ATOM 752 N N . PRO A 1 94 ? -15.267 9.184 22.350 1.00 98.25 94 PRO A N 1
ATOM 753 C CA . PRO A 1 94 ? -15.006 10.608 22.580 1.00 98.25 94 PRO A CA 1
ATOM 754 C C . PRO A 1 94 ? -13.890 10.873 23.604 1.00 98.25 94 PRO A C 1
ATOM 756 O O . PRO A 1 94 ? -13.113 11.810 23.434 1.00 98.25 94 PRO A O 1
ATOM 759 N N . ILE A 1 95 ? -13.770 10.030 24.637 1.00 98.12 95 ILE A N 1
ATOM 760 C CA . ILE A 1 95 ? -12.695 10.129 25.638 1.00 98.12 95 ILE A CA 1
ATOM 761 C C . ILE A 1 95 ? -11.340 9.904 24.962 1.00 98.12 95 ILE A C 1
ATOM 763 O O . ILE A 1 95 ? -10.467 10.764 25.035 1.00 98.12 95 ILE A O 1
ATOM 767 N N . GLU A 1 96 ? -11.203 8.810 24.211 1.00 97.88 96 GLU A N 1
ATOM 768 C CA . GLU A 1 96 ? -9.971 8.493 23.478 1.00 97.88 96 GLU A CA 1
ATOM 769 C C . GLU A 1 96 ? -9.647 9.526 22.397 1.00 97.88 96 GLU A C 1
ATOM 771 O O . GLU A 1 96 ? -8.478 9.795 22.133 1.00 97.88 96 GLU A O 1
ATOM 776 N N . ALA A 1 97 ? -10.664 10.124 21.770 1.00 98.06 97 ALA A N 1
ATOM 777 C CA . ALA A 1 97 ? -10.472 11.232 20.844 1.00 98.06 97 ALA A CA 1
ATOM 778 C C . ALA A 1 97 ? -9.904 12.463 21.569 1.00 98.06 97 ALA A C 1
ATOM 780 O O . ALA A 1 97 ? -9.007 13.118 21.044 1.00 98.06 97 ALA A O 1
ATOM 781 N N . GLY A 1 98 ? -10.380 12.761 22.781 1.00 98.25 98 GLY A N 1
ATOM 782 C CA . GLY A 1 98 ? -9.828 13.828 23.616 1.00 98.25 98 GLY A CA 1
ATOM 783 C C . GLY A 1 98 ? -8.368 13.564 23.971 1.00 98.25 98 GLY A C 1
ATOM 784 O O . GLY A 1 98 ? -7.515 14.413 23.733 1.00 98.25 98 GLY A O 1
ATOM 785 N N . GLU A 1 99 ? -8.067 12.353 24.438 1.00 97.88 99 GLU A N 1
ATOM 786 C CA . GLU A 1 99 ? -6.701 11.922 24.750 1.00 97.88 99 GLU A CA 1
ATOM 787 C C . GLU A 1 99 ? -5.776 11.967 23.528 1.00 97.88 99 GLU A C 1
ATOM 789 O O . GLU A 1 99 ? -4.633 12.407 23.636 1.00 97.88 99 GLU A O 1
ATOM 794 N N . ASP A 1 100 ? -6.242 11.519 22.358 1.00 96.81 100 ASP A N 1
ATOM 795 C CA . ASP A 1 100 ? -5.467 11.587 21.120 1.00 96.81 100 ASP A CA 1
ATOM 796 C C . ASP A 1 100 ? -5.238 13.050 20.705 1.00 96.81 100 ASP A C 1
ATOM 798 O O . ASP A 1 100 ? -4.135 13.387 20.272 1.00 96.81 100 ASP A O 1
ATOM 802 N N . TYR A 1 101 ? -6.231 13.935 20.863 1.00 97.62 101 TYR A N 1
ATOM 803 C CA . TYR A 1 101 ? -6.066 15.367 20.595 1.00 97.62 101 TYR A CA 1
ATOM 804 C C . TYR A 1 101 ? -4.983 15.979 21.486 1.00 97.62 101 TYR A C 1
ATOM 806 O O . TYR A 1 101 ? -4.116 16.698 20.987 1.00 97.62 101 TYR A O 1
ATOM 814 N N . ASP A 1 102 ? -5.014 15.669 22.780 1.00 97.38 102 ASP A N 1
ATOM 815 C CA . ASP A 1 102 ? -4.128 16.270 23.775 1.00 97.38 102 ASP A CA 1
ATOM 816 C C . ASP A 1 102 ? -2.696 15.717 23.662 1.00 97.38 102 ASP A C 1
ATOM 818 O O . ASP A 1 102 ? -1.730 16.479 23.682 1.00 97.38 102 ASP A O 1
ATOM 822 N N . ASN A 1 103 ? -2.549 14.405 23.443 1.00 97.12 103 ASN A N 1
ATOM 823 C CA . ASN A 1 103 ? -1.248 13.728 23.467 1.00 97.12 103 ASN A CA 1
ATOM 824 C C . ASN A 1 103 ? -0.602 13.549 22.083 1.00 97.12 103 ASN A C 1
ATOM 826 O O . ASN A 1 103 ? 0.606 13.335 21.990 1.00 97.12 103 ASN A O 1
ATOM 830 N N . LYS A 1 104 ? -1.377 13.604 20.989 1.00 95.62 104 LYS A N 1
ATOM 831 C CA . LYS A 1 104 ? -0.899 13.325 19.616 1.00 95.62 104 LYS A CA 1
ATOM 832 C C . LYS A 1 104 ? -1.172 14.471 18.645 1.00 95.62 104 LYS A C 1
ATOM 834 O O . LYS A 1 104 ? -1.183 14.266 17.429 1.00 95.62 104 LYS A O 1
ATOM 839 N N . ARG A 1 105 ? -1.349 15.693 19.154 1.00 94.88 105 ARG A N 1
ATOM 840 C CA . ARG A 1 105 ? -1.752 16.871 18.369 1.00 94.88 105 ARG A CA 1
ATOM 841 C C . ARG A 1 105 ? -0.919 17.098 17.107 1.00 94.88 105 ARG A C 1
ATOM 843 O O . ARG A 1 105 ? -1.480 17.281 16.031 1.00 94.88 105 ARG A O 1
ATOM 850 N N . ALA A 1 106 ? 0.410 17.046 17.224 1.00 96.00 106 ALA A N 1
ATOM 851 C CA . ALA A 1 106 ? 1.319 17.258 16.094 1.00 96.00 106 ALA A CA 1
ATOM 852 C C . ALA A 1 106 ? 1.114 16.215 14.984 1.00 96.00 106 ALA A C 1
ATOM 854 O O . ALA A 1 106 ? 1.060 16.554 13.802 1.00 96.00 106 ALA A O 1
ATOM 855 N N . TRP A 1 107 ? 0.932 14.950 15.366 1.00 94.19 107 TRP A N 1
ATOM 856 C CA . TRP A 1 107 ? 0.669 13.865 14.427 1.00 94.19 107 TRP A CA 1
ATOM 857 C C . TRP A 1 107 ? -0.708 14.002 13.765 1.00 94.19 107 TRP A C 1
ATOM 859 O O . TRP A 1 107 ? -0.815 13.889 12.545 1.00 94.19 107 TRP A O 1
ATOM 869 N N . LEU A 1 108 ? -1.751 14.319 14.540 1.00 95.31 108 LEU A N 1
ATOM 870 C CA . LEU A 1 108 ? -3.096 14.559 14.006 1.00 95.31 108 LEU A CA 1
ATOM 871 C C . LEU A 1 108 ? -3.113 15.732 13.019 1.00 95.31 108 LEU A C 1
ATOM 873 O O . LEU A 1 108 ? -3.799 15.674 11.997 1.00 95.31 108 LEU A O 1
ATOM 877 N N . GLN A 1 109 ? -2.342 16.784 13.302 1.00 94.56 109 GLN A N 1
ATOM 878 C CA . GLN A 1 109 ? -2.191 17.923 12.405 1.00 94.56 109 GLN A CA 1
ATOM 879 C C . GLN A 1 109 ? -1.467 17.535 11.112 1.00 94.56 109 GLN A C 1
ATOM 881 O O . GLN A 1 109 ? -1.954 17.869 10.033 1.00 94.56 109 GLN A O 1
ATOM 886 N N . ALA A 1 110 ? -0.363 16.790 11.204 1.00 91.75 110 ALA A N 1
ATOM 887 C CA . ALA A 1 110 ? 0.383 16.312 10.039 1.00 91.75 110 ALA A CA 1
ATOM 888 C C . ALA A 1 110 ? -0.463 15.397 9.136 1.00 91.75 110 ALA A C 1
ATOM 890 O O . ALA A 1 110 ? -0.399 15.502 7.914 1.00 91.75 110 ALA A O 1
ATOM 891 N N . MET A 1 111 ? -1.309 14.551 9.731 1.00 89.12 111 MET A N 1
ATOM 892 C CA . MET A 1 111 ? -2.260 13.697 9.007 1.00 89.12 111 MET A CA 1
ATOM 893 C C . MET A 1 111 ? -3.496 14.453 8.490 1.00 89.12 111 MET A C 1
ATOM 895 O O . MET A 1 111 ? -4.327 13.877 7.791 1.00 89.12 111 MET A O 1
ATOM 899 N N . GLY A 1 112 ? -3.647 15.737 8.828 1.00 92.19 112 GLY A N 1
ATOM 900 C CA . GLY A 1 112 ? -4.770 16.572 8.403 1.00 92.19 112 GLY A CA 1
ATOM 901 C C . GLY A 1 112 ? -6.073 16.346 9.176 1.00 92.19 112 GLY A C 1
ATOM 902 O O . GLY A 1 112 ? -7.078 16.974 8.848 1.00 92.19 112 GLY A O 1
ATOM 903 N N . PHE A 1 113 ? -6.075 15.518 10.224 1.00 94.06 113 PHE A N 1
ATOM 904 C CA . PHE A 1 113 ? -7.271 15.230 11.024 1.00 94.06 113 PHE A CA 1
ATOM 905 C C . PHE A 1 113 ? -7.765 16.434 11.841 1.00 94.06 113 PHE A C 1
ATOM 907 O O . PHE A 1 113 ? -8.932 16.467 12.218 1.00 94.06 113 PHE A O 1
ATOM 914 N N . LEU A 1 114 ? -6.912 17.439 12.081 1.00 96.38 114 LEU A N 1
ATOM 915 C CA . LEU A 1 114 ? -7.285 18.684 12.775 1.00 96.38 114 LEU A CA 1
ATOM 916 C C . LEU A 1 114 ? -7.617 19.847 11.828 1.00 96.38 114 LEU A C 1
ATOM 918 O O . LEU A 1 114 ? -7.822 20.971 12.284 1.00 96.38 114 LEU A O 1
ATOM 922 N N . ARG A 1 115 ? -7.640 19.627 10.505 1.00 94.94 115 ARG A N 1
ATOM 923 C CA . ARG A 1 115 ? -7.892 20.713 9.547 1.00 94.94 115 ARG A CA 1
ATOM 924 C C . ARG A 1 115 ? -9.282 21.309 9.795 1.00 94.94 115 ARG A C 1
ATOM 926 O O . ARG A 1 115 ? -10.284 20.637 9.572 1.00 94.94 115 ARG A O 1
ATOM 933 N N . GLY A 1 116 ? -9.312 22.566 10.239 1.00 95.25 116 GLY A N 1
ATOM 934 C CA . GLY A 1 116 ? -10.545 23.297 10.541 1.00 95.25 116 GLY A CA 1
ATOM 935 C C . GLY A 1 116 ? -11.274 22.833 11.806 1.00 95.25 116 GLY A C 1
ATOM 936 O O . GLY A 1 116 ? -12.467 23.085 11.918 1.00 95.25 116 GLY A O 1
ATOM 937 N N . ARG A 1 117 ? -10.600 22.139 12.737 1.00 96.94 117 ARG A N 1
ATOM 938 C CA . ARG A 1 117 ? -11.222 21.613 13.963 1.00 96.94 117 ARG A CA 1
ATOM 939 C C . ARG A 1 117 ? -10.446 22.033 15.203 1.00 96.94 117 ARG A C 1
ATOM 941 O O . ARG A 1 117 ? -9.236 21.826 15.282 1.00 96.94 117 ARG A O 1
ATOM 948 N N . ASP A 1 118 ? -11.158 22.564 16.185 1.00 97.25 118 ASP A N 1
ATOM 949 C CA . ASP A 1 118 ? -10.676 22.658 17.560 1.00 97.25 118 ASP A CA 1
ATOM 950 C C . ASP A 1 118 ? -10.934 21.342 18.319 1.00 97.25 118 ASP A C 1
ATOM 952 O O . ASP A 1 118 ? -11.435 20.360 17.758 1.00 97.25 118 ASP A O 1
ATOM 956 N N . ARG A 1 119 ? -10.566 21.297 19.605 1.00 97.50 119 ARG A N 1
ATOM 957 C CA . ARG A 1 119 ? -10.710 20.086 20.425 1.00 97.50 119 ARG A CA 1
ATOM 958 C C . ARG A 1 119 ? -12.170 19.624 20.544 1.00 97.50 119 ARG A C 1
ATOM 960 O O . ARG A 1 119 ? -12.407 18.453 20.244 1.0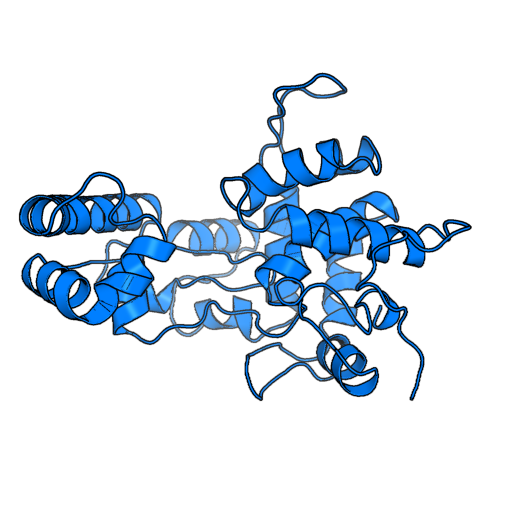0 97.50 119 ARG A O 1
ATOM 967 N N . PRO A 1 120 ? -13.149 20.469 20.942 1.00 98.44 120 PRO A N 1
ATOM 968 C CA . PRO A 1 120 ? -14.548 20.043 21.016 1.00 98.44 120 PRO A CA 1
ATOM 969 C C . PRO A 1 120 ? -15.073 19.503 19.683 1.00 98.44 120 PRO A C 1
ATOM 971 O O . PRO A 1 120 ? -15.692 18.438 19.656 1.00 98.44 120 PRO A O 1
ATOM 974 N N . THR A 1 121 ? -14.761 20.177 18.571 1.00 98.38 121 THR A N 1
ATOM 975 C CA . THR A 1 121 ? -15.185 19.748 17.233 1.00 98.38 121 THR A CA 1
ATOM 976 C C . THR A 1 121 ? -14.573 18.399 16.855 1.00 98.38 121 THR A C 1
ATOM 978 O O . THR A 1 121 ? -15.279 17.510 16.377 1.00 98.38 121 THR A O 1
ATOM 981 N N . TYR A 1 122 ? -13.273 18.204 17.101 1.00 98.19 122 TYR A N 1
ATOM 982 C CA . TYR A 1 122 ? -12.592 16.937 16.824 1.00 98.19 122 TYR A CA 1
ATOM 983 C C . TYR A 1 122 ? -13.179 15.776 17.638 1.00 98.19 122 TYR A C 1
ATOM 985 O O . TYR A 1 122 ? -13.490 14.729 17.069 1.00 98.19 122 TYR A O 1
ATOM 993 N N . VAL A 1 123 ? -13.375 15.974 18.945 1.00 98.44 123 VAL A N 1
ATOM 994 C CA . VAL A 1 123 ? -13.929 14.963 19.861 1.00 98.44 123 VAL A CA 1
ATOM 995 C C . VAL A 1 123 ? -15.351 14.558 19.472 1.00 98.44 123 VAL A C 1
ATOM 997 O O . VAL A 1 123 ? -15.699 13.383 19.580 1.00 98.44 123 VAL A O 1
ATOM 1000 N N . LEU A 1 124 ? -16.157 15.505 18.986 1.00 98.19 124 LEU A N 1
ATOM 1001 C CA . LEU A 1 124 ? -17.521 15.244 18.535 1.00 98.19 124 LEU A CA 1
ATOM 1002 C C . LEU A 1 124 ? -17.561 14.483 17.198 1.00 98.19 124 LEU A C 1
ATOM 1004 O O . LEU A 1 124 ? -18.328 13.535 17.052 1.00 98.19 124 LEU A O 1
ATOM 1008 N N . GLN A 1 125 ? -16.746 14.888 16.220 1.00 98.00 125 GLN A N 1
ATOM 1009 C CA . GLN A 1 125 ? -16.840 14.381 14.844 1.00 98.00 125 GLN A CA 1
ATOM 1010 C C . GLN A 1 125 ? -16.064 13.080 14.617 1.00 98.00 125 GLN A C 1
ATOM 1012 O O . GLN A 1 125 ? -16.553 12.167 13.949 1.00 98.00 125 GLN A O 1
ATOM 1017 N N . ARG A 1 126 ? -14.844 12.972 15.159 1.00 97.19 126 ARG A N 1
ATOM 1018 C CA . ARG A 1 126 ? -13.914 11.891 14.806 1.00 97.19 126 ARG A CA 1
ATOM 1019 C C . ARG A 1 126 ? -14.445 10.483 15.123 1.00 97.19 126 ARG A C 1
ATOM 1021 O O . ARG A 1 126 ? -14.291 9.611 14.268 1.00 97.19 126 ARG A O 1
ATOM 1028 N N . PRO A 1 127 ? -15.089 10.226 16.279 1.00 97.94 127 PRO A N 1
ATOM 1029 C CA . PRO A 1 127 ? -15.731 8.938 16.551 1.00 97.94 127 PRO A CA 1
ATOM 1030 C C . PRO A 1 127 ? -16.732 8.496 15.472 1.00 97.94 127 PRO A C 1
ATOM 1032 O O . PRO A 1 127 ? -16.769 7.316 15.117 1.00 97.94 127 PRO A O 1
ATOM 1035 N N . GLY A 1 128 ? -17.520 9.437 14.937 1.00 97.75 128 GLY A N 1
ATOM 1036 C CA . GLY A 1 128 ? -18.479 9.186 13.858 1.00 97.75 128 GLY A CA 1
ATOM 1037 C C . GLY A 1 128 ? -17.783 8.790 12.558 1.00 97.75 128 GLY A C 1
ATOM 1038 O O . GLY A 1 128 ? -18.087 7.738 12.004 1.00 97.75 128 GLY A O 1
ATOM 1039 N N . GLU A 1 129 ? -16.764 9.552 12.147 1.00 97.19 129 GLU A N 1
ATOM 1040 C CA . GLU A 1 129 ? -15.965 9.257 10.945 1.00 97.19 129 GLU A CA 1
ATOM 1041 C C . GLU A 1 129 ? -15.315 7.864 10.997 1.00 97.19 129 GLU A C 1
ATOM 1043 O O . GLU A 1 129 ? -15.289 7.140 10.000 1.00 97.19 129 GLU A O 1
ATOM 1048 N N . ILE A 1 130 ? -14.776 7.469 12.159 1.00 97.31 130 ILE A N 1
ATOM 1049 C CA . ILE A 1 130 ? -14.175 6.139 12.336 1.00 97.31 130 ILE A CA 1
ATOM 1050 C C . ILE A 1 130 ? -15.235 5.046 12.204 1.00 97.31 130 ILE A C 1
ATOM 1052 O O . ILE A 1 130 ? -14.980 4.038 11.546 1.00 97.31 130 ILE A O 1
ATOM 1056 N N . ARG A 1 131 ? -16.427 5.249 12.776 1.00 97.06 131 ARG A N 1
ATOM 1057 C CA . ARG A 1 131 ? -17.533 4.290 12.678 1.00 97.06 131 ARG A CA 1
ATOM 1058 C C . ARG A 1 131 ? -18.032 4.145 11.242 1.00 97.06 131 ARG A C 1
ATOM 1060 O O . ARG A 1 131 ? -18.213 3.022 10.783 1.00 97.06 131 ARG A O 1
ATOM 1067 N N . GLU A 1 132 ? -18.220 5.250 10.528 1.00 97.56 132 GLU A N 1
ATOM 1068 C CA . GLU A 1 132 ? -18.624 5.246 9.115 1.00 97.56 132 GLU A CA 1
ATOM 1069 C C . GLU A 1 132 ? -17.589 4.519 8.248 1.00 97.56 132 GLU A C 1
ATOM 1071 O O . GLU A 1 132 ? -17.931 3.646 7.445 1.00 97.56 132 GLU A O 1
ATOM 1076 N N . LYS A 1 133 ? -16.298 4.797 8.473 1.00 96.62 133 LYS A N 1
ATOM 1077 C CA . LYS A 1 133 ? -15.206 4.082 7.808 1.00 96.62 133 LYS A CA 1
ATOM 1078 C C . LYS A 1 133 ? -15.237 2.586 8.128 1.00 96.62 133 LYS A C 1
ATOM 1080 O O . LYS A 1 133 ? -15.184 1.782 7.199 1.00 96.62 133 LYS A O 1
ATOM 1085 N N . ALA A 1 134 ? -15.354 2.201 9.400 1.00 97.94 134 ALA A N 1
ATOM 1086 C CA . ALA A 1 134 ? -15.434 0.802 9.820 1.00 97.94 134 ALA A CA 1
ATOM 1087 C C . ALA A 1 134 ? -16.602 0.072 9.137 1.00 97.94 134 ALA A C 1
ATOM 1089 O O . ALA A 1 134 ? -16.410 -1.000 8.562 1.00 97.94 134 ALA A O 1
ATOM 1090 N N . GLN A 1 135 ? -17.782 0.697 9.095 1.00 97.75 135 GLN A N 1
ATOM 1091 C CA . GLN A 1 135 ? -18.961 0.162 8.410 1.00 97.75 135 GLN A CA 1
ATOM 1092 C C . GLN A 1 135 ? -18.724 -0.018 6.906 1.00 97.75 135 GLN A C 1
ATOM 1094 O O . GLN A 1 135 ? -19.004 -1.093 6.378 1.00 97.75 135 GLN A O 1
ATOM 1099 N N . SER A 1 136 ? -18.137 0.973 6.221 1.00 97.06 136 SER A N 1
ATOM 1100 C CA . SER A 1 136 ? -17.807 0.852 4.789 1.00 97.06 136 SER A CA 1
ATOM 1101 C C . SER A 1 136 ? -16.818 -0.289 4.493 1.00 97.06 136 SER A C 1
ATOM 1103 O O . SER A 1 136 ? -16.899 -0.953 3.458 1.00 97.06 136 SER A O 1
ATOM 1105 N N . LEU A 1 137 ? -15.922 -0.574 5.441 1.00 97.31 137 LEU A N 1
ATOM 1106 C CA . LEU A 1 137 ? -14.954 -1.669 5.386 1.00 97.31 137 LEU A CA 1
ATOM 1107 C C . LEU A 1 137 ? -15.550 -3.030 5.790 1.00 97.31 137 LEU A C 1
ATOM 1109 O O . LEU A 1 137 ? -14.886 -4.056 5.633 1.00 97.31 137 LEU A O 1
ATOM 1113 N N . GLY A 1 138 ? -16.789 -3.058 6.292 1.00 98.06 138 GLY A N 1
ATOM 1114 C CA . GLY A 1 138 ? -17.449 -4.254 6.821 1.00 98.06 138 GLY A CA 1
ATOM 1115 C C . GLY A 1 138 ? -16.969 -4.667 8.214 1.00 98.06 138 GLY A C 1
ATOM 1116 O O . GLY A 1 138 ? -17.294 -5.761 8.672 1.00 98.06 138 GLY A O 1
ATOM 1117 N N . ASN A 1 139 ? -16.201 -3.816 8.892 1.00 98.06 139 ASN A N 1
ATOM 1118 C CA . ASN A 1 139 ? -15.714 -4.049 10.246 1.00 98.06 139 ASN A CA 1
ATOM 1119 C C . ASN A 1 139 ? -16.837 -3.733 11.239 1.00 98.06 139 ASN A C 1
ATOM 1121 O O . ASN A 1 139 ? -16.980 -2.606 11.707 1.00 98.06 139 ASN A O 1
ATOM 1125 N N . VAL A 1 140 ? -17.674 -4.734 11.509 1.00 92.81 140 VAL A N 1
ATOM 1126 C CA . VAL A 1 140 ? -18.885 -4.597 12.340 1.00 92.81 140 VAL A CA 1
ATOM 1127 C C . VAL A 1 140 ? -18.836 -5.443 13.612 1.00 92.81 140 VAL A C 1
ATOM 1129 O O . VAL A 1 140 ? -19.785 -5.429 14.391 1.00 92.81 140 VAL A O 1
ATOM 1132 N N . ARG A 1 141 ? -17.754 -6.202 13.825 1.00 95.50 141 ARG A N 1
ATOM 1133 C CA . ARG A 1 141 ? -17.546 -7.023 15.025 1.00 95.50 141 ARG A CA 1
ATOM 1134 C C . ARG A 1 141 ? -16.341 -6.526 15.814 1.00 95.50 141 ARG A C 1
ATOM 1136 O O . ARG A 1 141 ? -15.388 -6.013 15.231 1.00 95.50 141 ARG A O 1
ATOM 1143 N N . LEU A 1 142 ? -16.382 -6.738 17.129 1.00 96.25 142 LEU A N 1
ATOM 1144 C CA . LEU A 1 142 ? -15.262 -6.432 18.014 1.00 96.25 142 LEU A CA 1
ATOM 1145 C C . LEU A 1 142 ? -13.990 -7.162 17.545 1.00 96.25 142 LEU A C 1
ATOM 1147 O O . LEU A 1 142 ? -14.018 -8.373 17.296 1.00 96.25 142 LEU A O 1
ATOM 1151 N N . GLY A 1 143 ? -12.890 -6.422 17.422 1.00 96.75 143 GLY A N 1
ATOM 1152 C CA . GLY A 1 143 ? -11.590 -6.932 16.980 1.00 96.75 143 GLY A CA 1
ATOM 1153 C C . GLY A 1 143 ? -11.406 -6.989 15.459 1.00 96.75 143 GLY A C 1
ATOM 1154 O O . GLY A 1 143 ? -10.362 -7.447 14.987 1.00 96.75 143 GLY A O 1
ATOM 1155 N N . ASP A 1 144 ? -12.380 -6.528 14.669 1.00 97.88 144 ASP A N 1
ATOM 1156 C CA . ASP A 1 144 ? -12.262 -6.477 13.210 1.00 97.88 144 ASP A CA 1
ATOM 1157 C C . ASP A 1 144 ? -11.195 -5.490 12.732 1.00 97.88 144 ASP A C 1
ATOM 1159 O O . ASP A 1 144 ? -10.546 -5.759 11.720 1.00 97.88 144 ASP A O 1
ATOM 1163 N N . GLY A 1 145 ? -10.965 -4.388 13.450 1.00 97.50 145 GLY A N 1
ATOM 1164 C CA . GLY A 1 145 ? -9.944 -3.406 13.081 1.00 97.50 145 GLY A CA 1
ATOM 1165 C C . GLY A 1 145 ? -8.551 -4.040 12.992 1.00 97.50 145 GLY A C 1
ATOM 1166 O O . GLY A 1 145 ? -7.952 -4.047 11.914 1.00 97.50 145 GLY A O 1
ATOM 1167 N N . PRO A 1 146 ? -8.041 -4.643 14.082 1.00 97.50 146 PRO A N 1
ATOM 1168 C CA . PRO A 1 146 ? -6.778 -5.379 14.065 1.00 97.50 146 PRO A CA 1
ATOM 1169 C C . PRO A 1 146 ? -6.782 -6.611 13.147 1.00 97.50 146 PRO A C 1
ATOM 1171 O O . PRO A 1 146 ? -5.811 -6.842 12.413 1.00 97.50 146 PRO A O 1
ATOM 1174 N N . ARG A 1 147 ? -7.869 -7.399 13.152 1.00 97.81 147 ARG A N 1
ATOM 1175 C CA . ARG A 1 147 ? -7.976 -8.629 12.349 1.00 97.81 147 ARG A CA 1
ATOM 1176 C C . ARG A 1 147 ? -7.870 -8.347 10.853 1.00 97.81 147 ARG A C 1
ATOM 1178 O O . ARG A 1 147 ? -7.159 -9.075 10.162 1.00 97.81 147 ARG A O 1
ATOM 1185 N N . PHE A 1 148 ? -8.493 -7.273 10.367 1.00 98.12 148 PHE A N 1
ATOM 1186 C CA . PHE A 1 148 ? -8.537 -6.892 8.949 1.00 98.12 148 PHE A CA 1
ATOM 1187 C C . PHE A 1 148 ? -7.738 -5.622 8.633 1.00 98.12 148 PHE A C 1
ATOM 1189 O O . PHE A 1 148 ? -8.123 -4.844 7.755 1.00 98.12 148 PHE A O 1
ATOM 1196 N N . ARG A 1 149 ? -6.606 -5.422 9.324 1.00 97.50 149 ARG A N 1
ATOM 1197 C CA . ARG A 1 149 ? -5.603 -4.394 8.987 1.00 97.50 149 ARG A CA 1
ATOM 1198 C C . ARG A 1 149 ? -5.132 -4.500 7.531 1.00 97.50 149 ARG A C 1
ATOM 1200 O O . ARG A 1 149 ? -5.264 -5.565 6.920 1.00 97.50 149 ARG A O 1
ATOM 1207 N N . GLY A 1 150 ? -4.490 -3.456 7.011 1.00 97.00 150 GLY A N 1
ATOM 1208 C CA . GLY A 1 150 ? -3.872 -3.514 5.684 1.00 97.00 150 GLY A CA 1
ATOM 1209 C C . GLY A 1 150 ? -2.832 -4.636 5.566 1.00 97.00 150 GLY A C 1
ATOM 1210 O O . GLY A 1 150 ? -1.872 -4.660 6.342 1.00 97.00 150 GLY A O 1
ATOM 1211 N N . ARG A 1 151 ? -3.011 -5.568 4.613 1.00 97.56 151 ARG A N 1
ATOM 1212 C CA . ARG A 1 151 ? -2.036 -6.636 4.289 1.00 97.56 151 ARG A CA 1
ATOM 1213 C C . ARG A 1 151 ? -1.864 -6.883 2.785 1.00 97.56 151 ARG A C 1
ATOM 1215 O O . ARG A 1 151 ? -2.767 -6.620 1.996 1.00 97.56 151 ARG A O 1
ATOM 1222 N N . GLY A 1 152 ? -0.719 -7.439 2.402 1.00 97.31 152 GLY A N 1
ATOM 1223 C CA . GLY A 1 152 ? -0.309 -7.669 1.015 1.00 97.31 152 GLY A CA 1
ATOM 1224 C C . GLY A 1 152 ? 0.445 -6.476 0.426 1.00 97.31 152 GLY A C 1
ATOM 1225 O O . GLY A 1 152 ? 0.616 -5.451 1.079 1.00 97.31 152 GLY A O 1
ATOM 1226 N N . LEU A 1 153 ? 0.904 -6.589 -0.823 1.00 97.12 153 LEU A N 1
ATOM 1227 C CA . LEU A 1 153 ? 1.779 -5.573 -1.438 1.00 97.12 153 LEU A CA 1
ATOM 1228 C C . LEU A 1 153 ? 1.084 -4.232 -1.752 1.00 97.12 153 LEU A C 1
ATOM 1230 O O . LEU A 1 153 ? 1.772 -3.232 -1.928 1.00 97.12 153 LEU A O 1
ATOM 1234 N N . ILE A 1 154 ? -0.253 -4.219 -1.843 1.00 93.75 154 ILE A N 1
ATOM 1235 C CA . ILE A 1 154 ? -1.096 -3.019 -2.065 1.00 93.75 154 ILE A CA 1
ATOM 1236 C C . ILE A 1 154 ? -2.138 -2.854 -0.931 1.00 93.75 154 ILE A C 1
ATOM 1238 O O . ILE A 1 154 ? -3.096 -2.107 -1.051 1.00 93.75 154 ILE A O 1
ATOM 1242 N N . HIS A 1 155 ? -1.958 -3.549 0.198 1.00 91.56 155 HIS A N 1
ATOM 1243 C CA . HIS A 1 155 ? -2.834 -3.467 1.377 1.00 91.56 155 HIS A CA 1
ATOM 1244 C C . HIS A 1 155 ? -4.343 -3.643 1.095 1.00 91.56 155 HIS A C 1
ATOM 1246 O O . HIS A 1 155 ? -5.114 -2.684 1.031 1.00 91.56 155 HIS A O 1
ATOM 1252 N N . LEU A 1 156 ? -4.807 -4.896 1.038 1.00 94.62 156 LEU A N 1
ATOM 1253 C CA . LEU A 1 156 ? -6.225 -5.176 1.275 1.00 94.62 156 LEU A CA 1
ATOM 1254 C C . LEU A 1 156 ? -6.558 -4.854 2.737 1.00 94.62 156 LEU A C 1
ATOM 1256 O O . LEU A 1 156 ? -5.848 -5.296 3.643 1.00 94.62 156 LEU A O 1
ATOM 1260 N N . THR A 1 157 ? -7.649 -4.121 2.956 1.00 96.12 157 THR A N 1
ATOM 1261 C CA . THR A 1 157 ? -8.060 -3.616 4.274 1.00 96.12 157 THR A CA 1
ATOM 1262 C C . THR A 1 157 ? -9.561 -3.811 4.466 1.00 96.12 157 THR A C 1
ATOM 1264 O O . THR A 1 157 ? -10.339 -3.640 3.525 1.00 96.12 157 THR A O 1
ATOM 1267 N N . GLY A 1 158 ? -9.971 -4.135 5.693 1.00 98.00 158 GLY A N 1
ATOM 1268 C CA . GLY A 1 158 ? -11.370 -4.323 6.068 1.00 98.00 158 GLY A CA 1
ATOM 1269 C C . GLY A 1 158 ? -11.923 -5.706 5.736 1.00 98.00 158 GLY A C 1
ATOM 1270 O O . GLY A 1 158 ? -11.535 -6.333 4.748 1.00 98.00 158 GLY A O 1
ATOM 1271 N N . ARG A 1 159 ? -12.874 -6.179 6.548 1.00 98.50 159 ARG A N 1
ATOM 1272 C CA . ARG A 1 159 ? -13.534 -7.482 6.382 1.00 98.50 159 ARG A CA 1
ATOM 1273 C C . ARG A 1 159 ? -14.073 -7.688 4.966 1.00 98.50 159 ARG A C 1
ATOM 1275 O O . ARG A 1 159 ? -13.903 -8.770 4.408 1.00 98.50 159 ARG A O 1
ATOM 1282 N N . ASN A 1 160 ? -14.688 -6.663 4.375 1.00 97.88 160 ASN A N 1
ATOM 1283 C CA . ASN A 1 160 ? -15.231 -6.731 3.018 1.00 97.88 160 ASN A CA 1
ATOM 1284 C C . ASN A 1 160 ? -14.134 -7.015 1.985 1.00 97.88 160 ASN A C 1
ATOM 1286 O O . ASN A 1 160 ? -14.316 -7.872 1.125 1.00 97.88 160 ASN A O 1
ATOM 1290 N N . GLY A 1 161 ? -12.978 -6.350 2.088 1.00 97.38 161 GLY A N 1
ATOM 1291 C CA . GLY A 1 161 ? -11.859 -6.560 1.168 1.00 97.38 161 GLY A CA 1
ATOM 1292 C C . GLY A 1 161 ? -11.315 -7.988 1.231 1.00 97.38 161 GLY A C 1
ATOM 1293 O O . GLY A 1 161 ? -11.114 -8.620 0.195 1.00 97.38 161 GLY A O 1
ATOM 1294 N N . TYR A 1 162 ? -11.151 -8.517 2.445 1.00 98.44 162 TYR A N 1
ATOM 1295 C CA . TYR A 1 162 ? -10.703 -9.894 2.671 1.00 98.44 162 TYR A CA 1
ATOM 1296 C C . TYR A 1 162 ? -11.731 -10.913 2.169 1.00 98.44 162 TYR A C 1
ATOM 1298 O O . TYR A 1 162 ? -11.357 -11.885 1.516 1.00 98.44 162 TYR A O 1
ATOM 1306 N N . LYS A 1 163 ? -13.022 -10.672 2.429 1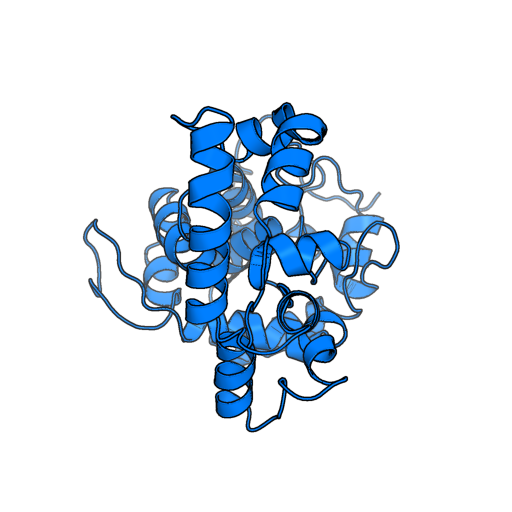.00 98.31 163 LYS A N 1
ATOM 1307 C CA . LYS A 1 163 ? -14.124 -11.529 1.980 1.00 98.31 163 LYS A CA 1
ATOM 1308 C C . LYS A 1 163 ? -14.191 -11.610 0.455 1.00 98.31 163 LYS A C 1
ATOM 1310 O O . LYS A 1 163 ? -14.160 -12.709 -0.080 1.00 98.31 163 LYS A O 1
ATOM 1315 N N . ILE A 1 164 ? -14.224 -10.471 -0.238 1.00 98.12 164 ILE A N 1
ATOM 1316 C CA . ILE A 1 164 ? -14.359 -10.430 -1.704 1.00 98.12 164 ILE A CA 1
ATOM 1317 C C . ILE A 1 164 ? -13.142 -11.080 -2.381 1.00 98.12 164 ILE A C 1
ATOM 1319 O O . ILE A 1 164 ? -13.289 -11.847 -3.331 1.00 98.12 164 ILE A O 1
ATOM 1323 N N . TYR A 1 165 ? -11.928 -10.815 -1.885 1.00 98.38 165 TYR A N 1
ATOM 1324 C CA . TYR A 1 165 ? -10.735 -11.498 -2.391 1.00 98.38 165 TYR A CA 1
ATOM 1325 C C . TYR A 1 165 ? -10.789 -13.013 -2.132 1.00 98.38 165 TYR A C 1
ATOM 1327 O O . TYR A 1 165 ? -10.435 -13.804 -3.007 1.00 98.38 165 TYR A O 1
ATOM 1335 N N . GLY A 1 166 ? -11.273 -13.419 -0.957 1.00 98.31 166 GLY A N 1
ATOM 1336 C CA . GLY A 1 166 ? -11.492 -14.820 -0.615 1.00 98.31 166 GLY A CA 1
ATOM 1337 C C . GLY A 1 166 ? -12.495 -15.518 -1.525 1.00 98.31 166 GLY A C 1
ATOM 1338 O O . GLY A 1 166 ? -12.206 -16.602 -2.017 1.00 98.31 166 GLY A O 1
ATOM 1339 N N . GLU A 1 167 ? -13.618 -14.875 -1.842 1.00 98.44 167 GLU A N 1
ATOM 1340 C CA . GLU A 1 167 ? -14.612 -15.376 -2.801 1.00 98.44 167 GLU A CA 1
ATOM 1341 C C . GLU A 1 167 ? -14.000 -15.555 -4.196 1.00 98.44 167 GLU A C 1
ATOM 1343 O O . GLU A 1 167 ? -14.140 -16.618 -4.799 1.00 98.44 167 GLU A O 1
ATOM 1348 N N . PHE A 1 168 ? -13.230 -14.572 -4.675 1.00 97.94 168 PHE A N 1
ATOM 1349 C CA . PHE A 1 168 ? -12.505 -14.671 -5.947 1.00 97.94 168 PHE A CA 1
ATOM 1350 C C . PHE A 1 168 ? -11.504 -15.840 -5.980 1.00 97.94 168 PHE A C 1
ATOM 1352 O O . PHE A 1 168 ? -11.214 -16.391 -7.046 1.00 97.94 168 PHE A O 1
ATOM 1359 N N . ARG A 1 169 ? -10.957 -16.224 -4.822 1.00 97.62 169 ARG A N 1
ATOM 1360 C CA . ARG A 1 169 ? -10.019 -17.346 -4.681 1.00 97.62 169 ARG A CA 1
ATOM 1361 C C . ARG A 1 169 ? -10.634 -18.651 -4.230 1.00 97.62 169 ARG A C 1
ATOM 1363 O O . ARG A 1 169 ? -9.923 -19.651 -4.249 1.00 97.62 169 ARG A O 1
ATOM 1370 N N . ASN A 1 170 ? -11.914 -18.655 -3.878 1.00 97.94 170 ASN A N 1
ATOM 1371 C CA . ASN A 1 170 ? -12.548 -19.764 -3.183 1.00 97.94 170 ASN A CA 1
ATOM 1372 C C . ASN A 1 170 ? -11.740 -20.205 -1.938 1.00 97.94 170 ASN A C 1
ATOM 1374 O O . ASN A 1 170 ? -11.475 -21.387 -1.730 1.00 97.94 170 ASN A O 1
ATOM 1378 N N . VAL A 1 171 ? -11.286 -19.231 -1.140 1.00 98.06 171 VAL A N 1
ATOM 1379 C CA . VAL A 1 171 ? -10.518 -19.427 0.102 1.00 98.06 171 VAL A CA 1
ATOM 1380 C C . VAL A 1 171 ? -11.060 -18.491 1.178 1.00 98.06 171 VAL A C 1
ATOM 1382 O O . VAL A 1 171 ? -11.232 -17.299 0.940 1.00 98.06 171 VAL A O 1
ATOM 1385 N N . ASP A 1 172 ? -11.282 -18.996 2.390 1.00 98.12 172 ASP A N 1
ATOM 1386 C CA . ASP A 1 172 ? -11.682 -18.147 3.513 1.00 98.12 172 ASP A CA 1
ATOM 1387 C C . ASP A 1 172 ? -10.479 -17.371 4.070 1.00 98.12 172 ASP A C 1
ATOM 1389 O O . ASP A 1 172 ? -9.568 -17.962 4.649 1.00 98.12 172 ASP A O 1
ATOM 1393 N N . TYR A 1 173 ? -10.487 -16.044 3.920 1.00 98.31 173 TYR A N 1
ATOM 1394 C CA . TYR A 1 173 ? -9.539 -15.118 4.557 1.00 98.31 173 TYR A CA 1
ATOM 1395 C C . TYR A 1 173 ? -10.173 -14.309 5.697 1.00 98.31 173 TYR A C 1
ATOM 1397 O O . TYR A 1 173 ? -9.619 -13.296 6.113 1.00 98.31 173 TYR A O 1
ATOM 1405 N N . THR A 1 174 ? -11.341 -14.713 6.195 1.00 97.62 174 THR A N 1
ATOM 1406 C CA . THR A 1 174 ? -12.097 -13.994 7.232 1.00 97.62 174 THR A CA 1
ATOM 1407 C C . THR A 1 174 ? -12.080 -14.659 8.604 1.00 97.62 174 THR A C 1
ATOM 1409 O O . THR A 1 174 ? -12.345 -13.981 9.600 1.00 97.62 174 THR A O 1
ATOM 1412 N N . THR A 1 175 ? -11.719 -15.942 8.661 1.00 97.50 175 THR A N 1
ATOM 1413 C CA . THR A 1 175 ? -11.588 -16.715 9.902 1.00 97.50 175 THR A CA 1
ATOM 1414 C C . THR A 1 175 ? -10.126 -16.844 10.316 1.00 97.50 175 THR A C 1
ATOM 1416 O O . THR A 1 175 ?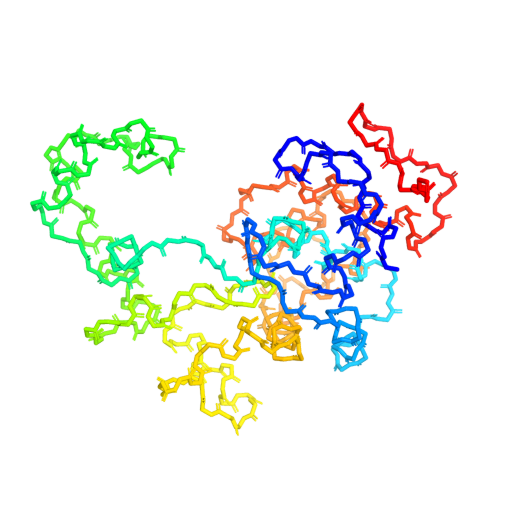 -9.270 -17.214 9.510 1.00 97.50 175 THR A O 1
ATOM 1419 N N . ASP A 1 176 ? -9.825 -16.542 11.579 1.00 96.44 176 ASP A N 1
ATOM 1420 C CA . ASP A 1 176 ? -8.468 -16.660 12.117 1.00 96.44 176 ASP A CA 1
ATOM 1421 C C . ASP A 1 176 ? -7.958 -18.115 12.053 1.00 96.44 176 ASP A C 1
ATOM 1423 O O . ASP A 1 176 ? -8.734 -19.044 12.282 1.00 96.44 176 ASP A O 1
ATOM 1427 N N . PRO A 1 177 ? -6.663 -18.338 11.744 1.00 96.38 177 PRO A N 1
ATOM 1428 C CA . PRO A 1 177 ? -5.605 -17.344 11.510 1.00 96.38 177 PRO A CA 1
ATOM 1429 C C . PRO A 1 177 ? -5.468 -16.901 10.039 1.00 96.38 177 PRO A C 1
ATOM 1431 O O . PRO A 1 177 ? -4.501 -16.221 9.684 1.00 96.38 177 PRO A O 1
ATOM 1434 N N . SER A 1 178 ? -6.399 -17.279 9.159 1.00 97.44 178 SER A N 1
ATOM 1435 C CA . SER A 1 178 ? -6.276 -17.113 7.705 1.00 97.44 178 SER A CA 1
ATOM 1436 C C . SER A 1 178 ? -6.006 -15.680 7.207 1.00 97.44 178 SER A C 1
ATOM 1438 O O . SER A 1 178 ? -5.179 -15.546 6.299 1.00 97.44 178 SER A O 1
ATOM 1440 N N . PRO A 1 179 ? -6.566 -14.591 7.793 1.00 97.81 179 PRO A N 1
ATOM 1441 C CA . PRO A 1 179 ? -6.225 -13.222 7.396 1.00 97.81 179 PRO A CA 1
ATOM 1442 C C . PRO A 1 179 ? -4.712 -12.944 7.349 1.00 97.81 179 PRO A C 1
ATOM 1444 O O . PRO A 1 179 ? -4.245 -12.184 6.502 1.00 97.81 179 PRO A O 1
ATOM 1447 N N . SER A 1 180 ? -3.923 -13.575 8.229 1.00 97.12 180 SER A N 1
ATOM 1448 C CA . SER A 1 180 ? -2.465 -13.383 8.292 1.00 97.12 180 SER A CA 1
ATOM 1449 C C . SER A 1 180 ? -1.724 -13.865 7.039 1.00 97.12 180 SER A C 1
ATOM 1451 O O . SER A 1 180 ? -0.657 -13.334 6.723 1.00 97.12 180 SER A O 1
ATOM 1453 N N . ARG A 1 181 ? -2.302 -14.801 6.272 1.00 98.00 181 ARG A N 1
ATOM 1454 C CA . ARG A 1 181 ? -1.714 -15.333 5.030 1.00 98.00 181 ARG A CA 1
ATOM 1455 C C . ARG A 1 181 ? -1.445 -14.242 3.998 1.00 98.00 181 ARG A C 1
ATOM 1457 O O . ARG A 1 181 ? -0.461 -14.332 3.280 1.00 98.00 181 ARG A O 1
ATOM 1464 N N . LEU A 1 182 ? -2.248 -13.176 3.980 1.00 97.50 182 LEU A N 1
ATOM 1465 C CA . LEU A 1 182 ? -2.047 -12.021 3.097 1.00 97.50 182 LEU A CA 1
ATOM 1466 C C . LEU A 1 182 ? -0.740 -11.259 3.348 1.00 97.50 182 LEU A C 1
ATOM 1468 O O . LEU A 1 182 ? -0.286 -10.547 2.459 1.00 97.50 182 LEU A O 1
ATOM 1472 N N . SER A 1 183 ? -0.137 -11.401 4.530 1.00 96.19 183 SER A N 1
ATOM 1473 C CA . SER A 1 183 ? 1.199 -10.871 4.807 1.00 96.19 183 SER A CA 1
ATOM 1474 C C . SER A 1 183 ? 2.269 -11.960 4.799 1.00 96.19 183 SER A C 1
ATOM 1476 O O . SER A 1 183 ? 3.352 -11.725 4.280 1.00 96.19 183 SER A O 1
ATOM 1478 N N . ILE A 1 184 ? 2.007 -13.143 5.374 1.00 95.81 184 ILE A N 1
ATOM 1479 C CA . ILE A 1 184 ? 3.062 -14.144 5.646 1.00 95.81 184 ILE A CA 1
ATOM 1480 C C . ILE A 1 184 ? 3.360 -15.099 4.485 1.00 95.81 184 ILE A C 1
ATOM 1482 O O . ILE A 1 184 ? 4.415 -15.726 4.476 1.00 95.81 184 ILE A O 1
ATOM 1486 N N . ASP A 1 185 ? 2.455 -15.218 3.515 1.00 97.69 185 ASP A N 1
ATOM 1487 C CA . ASP A 1 185 ? 2.623 -16.069 2.337 1.00 97.69 185 ASP A CA 1
ATOM 1488 C C . ASP A 1 185 ? 2.889 -15.174 1.124 1.00 97.69 185 ASP A C 1
ATOM 1490 O O . ASP A 1 185 ? 2.027 -14.394 0.712 1.00 97.69 185 ASP A O 1
ATOM 1494 N N . SER A 1 186 ? 4.091 -15.265 0.549 1.00 98.19 186 SER A N 1
ATOM 1495 C CA . SER A 1 186 ? 4.486 -14.415 -0.577 1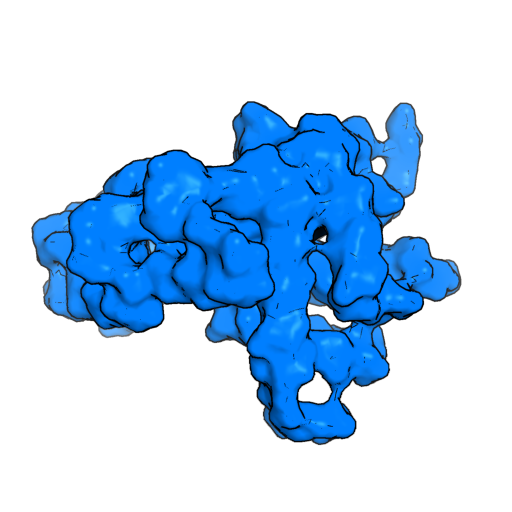.00 98.19 186 SER A CA 1
ATOM 1496 C C . SER A 1 186 ? 3.605 -14.621 -1.806 1.00 98.19 186 SER A C 1
ATOM 1498 O O . SER A 1 186 ? 3.304 -13.645 -2.495 1.00 98.19 186 SER A O 1
ATOM 1500 N N . SER A 1 187 ? 3.117 -15.843 -2.044 1.00 98.50 187 SER A N 1
ATOM 1501 C CA . SER A 1 187 ? 2.214 -16.132 -3.160 1.00 98.50 187 SER A CA 1
ATOM 1502 C C . SER A 1 187 ? 0.874 -15.436 -2.961 1.00 98.50 187 SER A C 1
ATOM 1504 O O . SER A 1 187 ? 0.392 -14.778 -3.878 1.00 98.50 187 SER A O 1
ATOM 1506 N N . VAL A 1 188 ? 0.298 -15.500 -1.757 1.00 98.50 188 VAL A N 1
ATOM 1507 C CA . VAL A 1 188 ? -0.972 -14.821 -1.438 1.00 98.50 188 VAL A CA 1
ATOM 1508 C C . VAL A 1 188 ? -0.803 -13.295 -1.425 1.00 98.50 188 VAL A C 1
ATOM 1510 O O . VAL A 1 188 ? -1.660 -12.571 -1.938 1.00 98.50 188 VAL A O 1
ATOM 1513 N N . ALA A 1 189 ? 0.307 -12.789 -0.884 1.00 98.38 189 ALA A N 1
ATOM 1514 C CA . ALA A 1 189 ? 0.606 -11.360 -0.833 1.00 98.38 189 ALA A CA 1
ATOM 1515 C C . ALA A 1 189 ? 0.777 -10.752 -2.237 1.00 98.38 189 ALA A C 1
ATOM 1517 O O . ALA A 1 189 ? 0.230 -9.681 -2.510 1.00 98.38 189 ALA A O 1
ATOM 1518 N N . ALA A 1 190 ? 1.488 -11.436 -3.140 1.00 98.56 190 ALA A N 1
ATOM 1519 C CA . ALA A 1 190 ? 1.627 -11.006 -4.528 1.00 98.56 190 ALA A CA 1
ATOM 1520 C C . ALA A 1 190 ? 0.301 -11.130 -5.286 1.00 98.56 190 ALA A C 1
ATOM 1522 O O . ALA A 1 190 ? -0.136 -10.183 -5.941 1.00 98.56 190 ALA A O 1
ATOM 1523 N N . ASP A 1 191 ? -0.375 -12.269 -5.154 1.00 98.75 191 ASP A N 1
ATOM 1524 C CA . ASP A 1 191 ? -1.625 -12.549 -5.850 1.00 98.75 191 ASP A CA 1
ATOM 1525 C C . ASP A 1 191 ? -2.738 -11.554 -5.500 1.00 98.75 191 ASP A C 1
ATOM 1527 O O . ASP A 1 191 ? -3.408 -11.045 -6.396 1.00 98.75 191 ASP A O 1
ATOM 1531 N N . SER A 1 192 ? -2.870 -11.188 -4.222 1.00 98.50 192 SER A N 1
ATOM 1532 C CA . SER A 1 192 ? -3.834 -10.174 -3.782 1.00 98.50 192 SER A CA 1
ATOM 1533 C C . SER A 1 192 ? -3.587 -8.795 -4.404 1.00 98.50 192 SER A C 1
ATOM 1535 O O . SER A 1 192 ? -4.543 -8.080 -4.714 1.00 98.50 192 SER A O 1
ATOM 1537 N N . ALA A 1 193 ? -2.328 -8.431 -4.668 1.00 98.25 193 ALA A N 1
ATOM 1538 C CA . ALA A 1 193 ? -1.985 -7.199 -5.372 1.00 98.25 193 ALA A CA 1
ATOM 1539 C C . ALA A 1 193 ? -2.290 -7.280 -6.877 1.00 98.25 193 ALA A C 1
ATOM 1541 O O . ALA A 1 193 ? -2.799 -6.316 -7.449 1.00 98.25 193 ALA A O 1
ATOM 1542 N N . GLY A 1 194 ? -2.059 -8.435 -7.509 1.00 98.25 194 GLY A N 1
ATOM 1543 C CA . GLY A 1 194 ? -2.503 -8.689 -8.883 1.00 98.25 194 GLY A CA 1
ATOM 1544 C C . GLY A 1 194 ? -4.031 -8.641 -9.016 1.00 98.25 194 GLY A C 1
ATOM 1545 O O . GLY A 1 194 ? -4.561 -8.002 -9.926 1.00 98.25 194 GLY A O 1
ATOM 1546 N N . TYR A 1 195 ? -4.751 -9.233 -8.056 1.00 98.00 195 TYR A N 1
ATOM 1547 C CA . TYR A 1 195 ? -6.210 -9.156 -7.956 1.00 98.00 195 TYR A CA 1
ATOM 1548 C C . TYR A 1 195 ? -6.676 -7.712 -7.828 1.00 98.00 195 TYR A C 1
ATOM 1550 O O . TYR A 1 195 ? -7.557 -7.291 -8.576 1.00 98.00 195 TYR A O 1
ATOM 1558 N N . PHE A 1 196 ? -6.087 -6.941 -6.911 1.00 97.06 196 PHE A N 1
ATOM 1559 C CA . PHE A 1 196 ? -6.394 -5.524 -6.764 1.00 97.06 196 PHE A CA 1
ATOM 1560 C C . PHE A 1 196 ? -6.238 -4.810 -8.109 1.00 97.06 196 PHE A C 1
ATOM 1562 O O . PHE A 1 196 ? -7.173 -4.176 -8.590 1.00 97.06 196 PHE A O 1
ATOM 1569 N N . TRP A 1 197 ? -5.092 -4.986 -8.766 1.00 96.62 197 TRP A N 1
ATOM 1570 C CA . TRP A 1 197 ? -4.798 -4.340 -10.041 1.00 96.62 197 TRP A CA 1
ATOM 1571 C C . TRP A 1 197 ? -5.820 -4.671 -11.133 1.00 96.62 197 TRP A C 1
ATOM 1573 O O . TRP A 1 197 ? -6.285 -3.781 -11.842 1.00 96.62 197 TRP A O 1
ATOM 1583 N N . ALA A 1 198 ? -6.211 -5.941 -11.247 1.00 95.56 198 ALA A N 1
ATOM 1584 C CA . ALA A 1 198 ? -7.187 -6.392 -12.233 1.00 95.56 198 ALA A CA 1
ATOM 1585 C C . ALA A 1 198 ? -8.636 -6.004 -11.880 1.00 95.56 198 ALA A C 1
ATOM 1587 O O . ALA A 1 198 ? -9.451 -5.804 -12.780 1.00 95.56 198 ALA A O 1
ATOM 1588 N N . SER A 1 199 ? -8.960 -5.883 -10.589 1.00 93.31 199 SER A N 1
ATOM 1589 C CA . SER A 1 199 ? -10.322 -5.622 -10.102 1.00 93.31 199 SER A CA 1
ATOM 1590 C C . SER A 1 199 ? -10.668 -4.139 -9.971 1.00 93.31 199 SER A C 1
ATOM 1592 O O . SER A 1 199 ? -11.848 -3.789 -9.927 1.00 93.31 199 SER A O 1
ATOM 1594 N N . LYS A 1 200 ? -9.681 -3.236 -9.924 1.00 90.31 200 LYS A N 1
ATOM 1595 C CA . LYS A 1 200 ? -9.962 -1.801 -9.813 1.00 90.31 200 LYS A CA 1
ATOM 1596 C C . LYS A 1 200 ? -10.491 -1.213 -11.107 1.00 90.31 200 LYS A C 1
ATOM 1598 O O . LYS A 1 200 ? -9.960 -1.449 -12.189 1.00 90.31 200 LYS A O 1
ATOM 1603 N N . VAL A 1 201 ? -11.527 -0.394 -10.962 1.00 85.69 201 VAL A N 1
ATOM 1604 C CA . VAL A 1 201 ? -12.021 0.463 -12.033 1.00 85.69 201 VAL A CA 1
ATOM 1605 C C . VAL A 1 201 ? -11.046 1.620 -12.202 1.00 85.69 201 VAL A C 1
ATOM 1607 O O . VAL A 1 201 ? -10.803 2.380 -11.265 1.00 85.69 201 VAL A O 1
ATOM 1610 N N . MET A 1 202 ? -10.511 1.762 -13.407 1.00 81.38 202 MET A N 1
ATOM 1611 C CA . MET A 1 202 ? -9.811 2.967 -13.818 1.00 81.38 202 MET A CA 1
ATOM 1612 C C . MET A 1 202 ? -10.821 4.003 -14.277 1.00 81.38 202 MET A C 1
ATOM 1614 O O . MET A 1 202 ? -11.579 3.751 -15.212 1.00 81.38 202 MET A O 1
ATOM 1618 N N . VAL A 1 203 ? -10.795 5.166 -13.632 1.00 68.56 203 VAL A N 1
ATOM 1619 C CA . VAL A 1 203 ? -11.482 6.379 -14.078 1.00 68.56 203 VAL A CA 1
ATOM 1620 C C . VAL A 1 203 ? -10.418 7.465 -14.167 1.00 68.56 203 VAL A C 1
ATOM 1622 O O . VAL A 1 203 ? -9.760 7.760 -13.171 1.00 68.56 203 VAL A O 1
ATOM 1625 N N . SER A 1 204 ? -10.206 8.035 -15.355 1.00 58.50 204 SER A N 1
ATOM 1626 C CA . SER A 1 204 ? -9.293 9.169 -15.534 1.00 58.50 204 SER A CA 1
ATOM 1627 C C . SER A 1 204 ? -10.051 10.363 -16.121 1.00 58.50 204 SER A C 1
ATOM 1629 O O . SER A 1 204 ? -10.749 10.184 -17.120 1.00 58.50 204 SER A O 1
ATOM 1631 N N . PRO A 1 205 ? -9.917 11.575 -15.547 1.00 56.03 205 PRO A N 1
ATOM 1632 C CA . PRO A 1 205 ? -10.578 12.766 -16.078 1.00 56.03 205 PRO A CA 1
ATOM 1633 C C . PRO A 1 205 ? -10.043 13.223 -17.449 1.00 56.03 205 PRO A C 1
ATOM 1635 O O . PRO A 1 205 ? -10.734 13.964 -18.141 1.00 56.03 205 PRO A O 1
ATOM 1638 N N . ASN A 1 206 ? -8.844 12.785 -17.864 1.00 53.94 206 ASN A N 1
ATOM 1639 C CA . ASN A 1 206 ? -8.171 13.260 -19.081 1.00 53.94 206 ASN A CA 1
ATOM 1640 C C . ASN A 1 206 ? -8.070 12.149 -20.150 1.00 53.94 206 ASN A C 1
ATOM 1642 O O . ASN A 1 206 ? -7.731 11.008 -19.846 1.00 53.94 206 ASN A O 1
ATOM 1646 N N . ALA A 1 207 ? -8.396 12.500 -21.398 1.00 49.03 207 ALA A N 1
ATOM 1647 C CA . ALA A 1 207 ? -8.721 11.612 -22.520 1.00 49.03 207 ALA A CA 1
ATOM 1648 C C . ALA A 1 207 ? -7.616 10.631 -22.986 1.00 49.03 207 ALA A C 1
ATOM 1650 O O . ALA A 1 207 ? -6.435 10.965 -22.993 1.00 49.03 207 ALA A O 1
ATOM 1651 N N . GLY A 1 208 ? -8.053 9.455 -23.468 1.00 47.12 208 GLY A N 1
ATOM 1652 C CA . GLY A 1 208 ? -7.255 8.453 -24.196 1.00 47.12 208 GLY A CA 1
ATOM 1653 C C . GLY A 1 208 ? -7.598 7.013 -23.788 1.00 47.12 208 GLY A C 1
ATOM 1654 O O . GLY A 1 208 ? -7.212 6.598 -22.710 1.00 47.12 208 GLY A O 1
ATOM 1655 N N . ALA A 1 209 ? -8.355 6.301 -24.637 1.00 42.81 209 ALA A N 1
ATOM 1656 C CA . ALA A 1 209 ? -8.793 4.890 -24.580 1.00 42.81 209 ALA A CA 1
ATOM 1657 C C . ALA A 1 209 ? -9.357 4.331 -23.244 1.00 42.81 209 ALA A C 1
ATOM 1659 O O . ALA A 1 209 ? -8.642 4.029 -22.297 1.00 42.81 209 ALA A O 1
ATOM 1660 N N . LEU A 1 210 ? -10.681 4.093 -23.267 1.00 49.97 210 LEU A N 1
ATOM 1661 C CA . LEU A 1 210 ? -11.558 3.560 -22.209 1.00 49.97 210 LEU A CA 1
ATOM 1662 C C . LEU A 1 210 ? -11.676 4.477 -20.980 1.00 49.97 210 LEU A C 1
ATOM 1664 O O . LEU A 1 210 ? -11.078 4.239 -19.937 1.00 49.97 210 LEU A O 1
ATOM 1668 N N . ARG A 1 211 ? -12.531 5.508 -21.110 1.00 52.44 211 ARG A N 1
ATOM 1669 C CA . ARG A 1 211 ? -12.886 6.487 -20.054 1.00 52.44 211 ARG A CA 1
ATOM 1670 C C . ARG A 1 211 ? -13.248 5.849 -18.704 1.00 52.44 211 ARG A C 1
ATOM 1672 O O . ARG A 1 211 ? -13.089 6.506 -17.680 1.00 52.44 211 ARG A O 1
ATOM 1679 N N . SER A 1 212 ? -13.686 4.590 -18.718 1.00 62.03 212 SER A N 1
ATOM 1680 C CA . SER A 1 212 ? -13.975 3.797 -17.532 1.00 62.03 212 SER A CA 1
ATOM 1681 C C . SER A 1 212 ? -13.768 2.310 -17.804 1.00 62.03 212 SER A C 1
ATOM 1683 O O . SER A 1 212 ? -14.145 1.804 -18.862 1.00 62.03 212 SER A O 1
ATOM 1685 N N . GLY A 1 213 ? -13.250 1.586 -16.815 1.00 74.62 213 GLY A N 1
ATOM 1686 C CA . GLY A 1 213 ? -13.478 0.148 -16.688 1.00 74.62 213 GLY A CA 1
ATOM 1687 C C . GLY A 1 213 ? -12.436 -0.566 -15.827 1.00 74.62 213 GLY A C 1
ATOM 1688 O O . GLY A 1 213 ? -11.419 0.009 -15.460 1.00 74.62 213 GLY A O 1
ATOM 1689 N N . MET A 1 214 ? -12.677 -1.845 -15.530 1.00 86.69 214 MET A N 1
ATOM 1690 C CA . MET A 1 214 ? -11.796 -2.666 -14.686 1.00 86.69 214 MET A CA 1
ATOM 1691 C C . MET A 1 214 ? -10.408 -2.912 -15.286 1.00 86.69 214 MET A C 1
ATOM 1693 O O . MET A 1 214 ? -10.289 -3.067 -16.497 1.00 86.69 214 MET A O 1
ATOM 1697 N N . ASN A 1 215 ? -9.407 -3.073 -14.430 1.00 91.12 215 ASN A N 1
ATOM 1698 C CA . ASN A 1 215 ? -8.004 -3.332 -14.741 1.00 91.12 215 ASN A CA 1
ATOM 1699 C C . ASN A 1 215 ? -7.174 -2.064 -14.994 1.00 91.12 215 ASN A C 1
ATOM 1701 O O . ASN A 1 215 ? -7.341 -1.353 -15.990 1.00 91.12 215 ASN A O 1
ATOM 1705 N N . ILE A 1 216 ? -6.219 -1.837 -14.092 1.00 93.75 216 ILE A N 1
ATOM 1706 C CA . ILE A 1 216 ? -5.289 -0.705 -14.103 1.00 93.75 216 ILE A CA 1
ATOM 1707 C C . ILE A 1 216 ? -4.343 -0.727 -15.318 1.00 93.75 216 ILE A C 1
ATOM 1709 O O . ILE A 1 216 ? -3.892 0.338 -15.750 1.00 93.75 216 ILE A O 1
ATOM 1713 N N . HIS A 1 217 ? -4.126 -1.885 -15.961 1.00 93.50 217 HIS A N 1
ATOM 1714 C CA . HIS A 1 217 ? -3.346 -1.988 -17.207 1.00 93.50 217 HIS A CA 1
ATOM 1715 C C . HIS A 1 217 ? -3.790 -0.990 -18.269 1.00 93.50 217 HIS A C 1
ATOM 1717 O O . HIS A 1 217 ? -2.947 -0.405 -18.935 1.00 93.50 217 HIS A O 1
ATOM 1723 N N . ARG A 1 218 ? -5.095 -0.704 -18.355 1.00 89.62 218 ARG A N 1
ATOM 1724 C CA . ARG A 1 218 ? -5.647 0.264 -19.313 1.00 89.62 218 ARG A CA 1
ATOM 1725 C C . ARG A 1 218 ? -4.997 1.636 -19.228 1.00 89.62 218 ARG A C 1
ATOM 1727 O O . ARG A 1 218 ? -4.886 2.308 -20.241 1.00 89.62 218 ARG A O 1
ATOM 1734 N N . ARG A 1 219 ? -4.573 2.051 -18.031 1.00 89.62 219 ARG A N 1
ATOM 1735 C CA . ARG A 1 219 ? -3.837 3.301 -17.841 1.00 89.62 219 ARG A CA 1
ATOM 1736 C C . ARG A 1 219 ? -2.333 3.112 -17.969 1.00 89.62 219 ARG A C 1
ATOM 1738 O O . ARG A 1 219 ? -1.672 3.997 -18.501 1.00 89.62 219 ARG A O 1
ATOM 1745 N N . ALA A 1 220 ? -1.803 1.985 -17.499 1.00 92.88 220 ALA A N 1
ATOM 1746 C CA . ALA A 1 220 ? -0.379 1.684 -17.613 1.00 92.88 220 ALA A CA 1
ATOM 1747 C C . ALA A 1 220 ? 0.082 1.632 -19.082 1.00 92.88 220 ALA A C 1
ATOM 1749 O O . ALA A 1 220 ? 1.159 2.125 -19.408 1.00 92.88 220 ALA A O 1
ATOM 1750 N N . ASP A 1 221 ? -0.772 1.121 -19.971 1.00 92.81 221 ASP A N 1
ATOM 1751 C CA . ASP A 1 221 ? -0.509 0.987 -21.407 1.00 92.81 221 ASP A CA 1
ATOM 1752 C C . ASP A 1 221 ? -0.516 2.326 -22.165 1.00 92.81 221 ASP A C 1
ATOM 1754 O O . ASP A 1 221 ? -0.070 2.386 -23.305 1.00 92.81 221 ASP A O 1
ATOM 1758 N N . LEU A 1 222 ? -0.978 3.418 -21.542 1.00 89.81 222 LEU A N 1
ATOM 1759 C CA . LEU A 1 222 ? -0.959 4.759 -22.146 1.00 89.81 222 LEU A CA 1
ATOM 1760 C C . LEU A 1 222 ? 0.412 5.445 -22.036 1.00 89.81 222 LEU A C 1
ATOM 1762 O O . LEU A 1 222 ? 0.582 6.566 -22.513 1.00 89.81 222 LEU A O 1
ATOM 1766 N N . GLY A 1 223 ? 1.389 4.799 -21.394 1.00 91.88 223 GLY A N 1
ATOM 1767 C CA . GLY A 1 223 ? 2.796 5.185 -21.459 1.00 91.88 223 GLY A CA 1
ATOM 1768 C C . GLY A 1 223 ? 3.410 5.641 -20.136 1.00 91.88 223 GLY A C 1
ATOM 1769 O O . GLY A 1 223 ? 2.852 5.470 -19.047 1.00 91.88 223 GLY A O 1
ATOM 1770 N N . ALA A 1 224 ? 4.580 6.267 -20.244 1.00 93.12 224 ALA A N 1
ATOM 1771 C CA . ALA A 1 224 ? 5.494 6.527 -19.130 1.00 93.12 224 ALA A CA 1
ATOM 1772 C C . ALA A 1 224 ? 5.385 7.927 -18.488 1.00 93.12 224 ALA A C 1
ATOM 1774 O O . ALA A 1 224 ? 6.137 8.254 -17.574 1.00 93.12 224 ALA A O 1
ATOM 1775 N N . ALA A 1 225 ? 4.472 8.784 -18.948 1.00 91.12 225 ALA A N 1
ATOM 1776 C CA . ALA A 1 225 ? 4.366 10.145 -18.428 1.00 91.12 225 ALA A CA 1
ATOM 1777 C C . ALA A 1 225 ? 3.843 10.193 -16.976 1.00 91.12 225 ALA A C 1
ATOM 1779 O O . ALA A 1 225 ? 3.022 9.373 -16.559 1.00 91.12 225 ALA A O 1
ATOM 1780 N N . ASP A 1 226 ? 4.229 11.231 -16.229 1.00 91.88 226 ASP A N 1
ATOM 1781 C CA . ASP A 1 226 ? 3.824 11.460 -14.829 1.00 91.88 226 ASP A CA 1
ATOM 1782 C C . ASP A 1 226 ? 2.297 11.508 -14.630 1.00 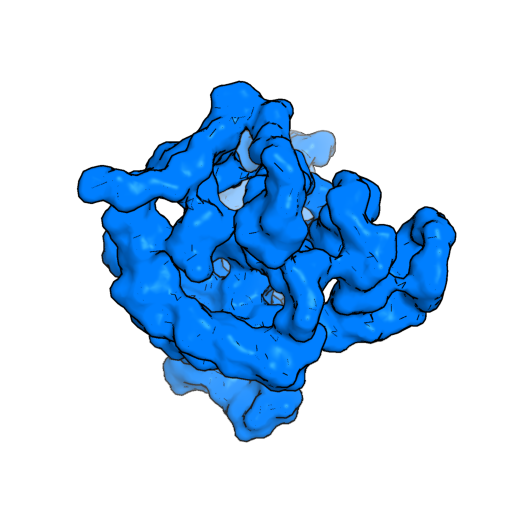91.88 226 ASP A C 1
ATOM 1784 O O . ASP A 1 226 ? 1.783 11.135 -13.571 1.00 91.88 226 ASP A O 1
ATOM 1788 N N . ILE A 1 227 ? 1.552 11.909 -15.666 1.00 90.19 227 ILE A N 1
ATOM 1789 C CA . ILE A 1 227 ? 0.084 11.900 -15.678 1.00 90.19 227 ILE A CA 1
ATOM 1790 C C . ILE A 1 227 ? -0.498 10.476 -15.642 1.00 90.19 227 ILE A C 1
ATOM 1792 O O . ILE A 1 227 ? -1.615 10.275 -15.156 1.00 90.19 227 ILE A O 1
ATOM 1796 N N . ASN A 1 228 ? 0.230 9.471 -16.137 1.00 91.00 228 ASN A N 1
ATOM 1797 C CA . ASN A 1 228 ? -0.173 8.068 -16.056 1.00 91.00 228 ASN A CA 1
ATOM 1798 C C . ASN A 1 228 ? 0.022 7.540 -14.635 1.00 91.00 228 ASN A C 1
ATOM 1800 O O . ASN A 1 228 ? -0.920 6.991 -14.064 1.00 91.00 228 ASN A O 1
ATOM 1804 N N . VAL A 1 229 ? 1.177 7.826 -14.023 1.00 93.88 229 VAL A N 1
ATOM 1805 C CA . VAL A 1 229 ? 1.460 7.478 -12.620 1.00 93.88 229 VAL A CA 1
ATOM 1806 C C . VAL A 1 229 ? 0.450 8.135 -11.674 1.00 93.88 229 VAL A C 1
ATOM 1808 O O . VAL A 1 229 ? -0.082 7.479 -10.779 1.00 93.88 229 VAL A O 1
ATOM 1811 N N . SER A 1 230 ? 0.129 9.414 -11.899 1.00 92.19 230 SER A N 1
ATOM 1812 C CA . SER A 1 230 ? -0.872 10.152 -11.117 1.00 92.19 230 SER A CA 1
ATOM 1813 C C . SER A 1 230 ? -2.251 9.498 -11.176 1.00 92.19 230 SER A C 1
ATOM 1815 O O . SER A 1 230 ? -2.833 9.180 -10.139 1.00 92.19 230 SER A O 1
ATOM 1817 N N . ALA A 1 231 ? -2.729 9.184 -12.381 1.00 89.25 231 ALA A N 1
ATOM 1818 C CA . ALA A 1 231 ? -4.023 8.537 -12.564 1.00 89.25 231 ALA A CA 1
ATOM 1819 C C . ALA A 1 231 ? -4.095 7.133 -11.937 1.00 89.25 231 ALA A C 1
ATOM 1821 O O . ALA A 1 231 ? -5.151 6.749 -11.448 1.00 89.25 231 ALA A O 1
ATOM 1822 N N . ILE A 1 232 ? -2.995 6.370 -11.936 1.00 92.00 232 ILE A N 1
ATOM 1823 C CA . ILE A 1 232 ? -2.920 5.051 -11.281 1.00 92.00 232 ILE A CA 1
ATOM 1824 C C . ILE A 1 232 ? -2.862 5.183 -9.754 1.00 92.00 232 ILE A C 1
ATOM 1826 O O . ILE A 1 232 ? -3.382 4.333 -9.035 1.00 92.00 232 ILE A O 1
ATOM 1830 N N . THR A 1 233 ? -2.274 6.262 -9.240 1.00 92.12 233 THR A N 1
ATOM 1831 C CA . THR A 1 233 ? -2.154 6.491 -7.793 1.00 92.12 233 THR A CA 1
ATOM 1832 C C . THR A 1 233 ? -3.519 6.697 -7.132 1.00 92.12 233 THR A C 1
ATOM 1834 O O . THR A 1 233 ? -3.728 6.243 -6.009 1.00 92.12 233 THR A O 1
ATOM 1837 N N . THR A 1 234 ? -4.481 7.309 -7.831 1.00 87.31 234 THR A N 1
ATOM 1838 C CA . THR A 1 234 ? -5.830 7.557 -7.299 1.00 87.31 234 THR A CA 1
ATOM 1839 C C . THR A 1 234 ? -6.564 6.281 -6.858 1.00 87.31 234 THR A C 1
ATOM 1841 O O . THR A 1 234 ? -6.970 6.229 -5.700 1.00 87.31 234 THR A O 1
ATOM 1844 N N . PRO A 1 235 ? -6.737 5.233 -7.685 1.00 87.31 235 PRO A N 1
ATOM 1845 C CA . PRO A 1 235 ? -7.380 3.996 -7.240 1.00 87.31 235 PRO A CA 1
ATOM 1846 C C . PRO A 1 235 ? -6.535 3.172 -6.258 1.00 87.31 235 PRO A C 1
ATOM 1848 O O . PRO A 1 235 ? -7.112 2.365 -5.531 1.00 87.31 235 PRO A O 1
ATOM 1851 N N . VAL A 1 236 ? -5.207 3.353 -6.226 1.00 87.62 236 VAL A N 1
ATOM 1852 C CA . VAL A 1 236 ? -4.309 2.661 -5.282 1.00 87.62 236 VAL A CA 1
ATOM 1853 C C . VAL A 1 236 ? -4.402 3.258 -3.877 1.00 87.62 236 VAL A C 1
ATOM 1855 O O . VAL A 1 236 ? -4.572 2.518 -2.917 1.00 87.62 236 VAL A O 1
ATOM 1858 N N . ASN A 1 237 ? -4.337 4.586 -3.753 1.00 84.88 237 ASN A N 1
ATOM 1859 C CA . ASN A 1 237 ? -4.188 5.274 -2.466 1.00 84.88 237 ASN A CA 1
ATOM 1860 C C . ASN A 1 237 ? -5.346 6.238 -2.126 1.00 84.88 237 ASN A C 1
ATOM 1862 O O . ASN A 1 237 ? -5.286 6.979 -1.148 1.00 84.88 237 ASN A O 1
ATOM 1866 N N . GLY A 1 238 ? -6.392 6.296 -2.954 1.00 75.94 238 GLY A N 1
ATOM 1867 C CA . GLY A 1 238 ? -7.548 7.177 -2.745 1.00 75.94 238 GLY A CA 1
ATOM 1868 C C . GLY A 1 238 ? -7.249 8.676 -2.893 1.00 75.94 238 GLY A C 1
ATOM 1869 O O . GLY A 1 238 ? -8.051 9.500 -2.463 1.00 75.94 238 GLY A O 1
ATOM 1870 N N . GLY A 1 239 ? -6.103 9.051 -3.471 1.00 79.88 239 GLY A N 1
ATOM 1871 C CA . GLY A 1 239 ? -5.663 10.444 -3.580 1.00 79.88 239 GLY A CA 1
ATOM 1872 C C . GLY A 1 239 ? -4.252 10.581 -4.154 1.00 79.88 239 GLY A C 1
ATOM 1873 O O . GLY A 1 239 ? -3.761 9.671 -4.814 1.00 79.88 239 GLY A O 1
ATOM 1874 N N . SER A 1 240 ? -3.596 11.718 -3.907 1.00 82.06 240 SER A N 1
ATOM 1875 C CA . SER A 1 240 ? -2.241 12.036 -4.398 1.00 82.06 240 SER A CA 1
ATOM 1876 C C . SER A 1 240 ? -1.135 11.859 -3.348 1.00 82.06 240 SER A C 1
ATOM 1878 O O . SER A 1 240 ? 0.027 12.174 -3.609 1.00 82.06 240 SER A O 1
ATOM 1880 N N . THR A 1 241 ? -1.460 11.345 -2.158 1.00 86.69 241 THR A N 1
ATOM 1881 C CA . THR A 1 241 ? -0.464 11.102 -1.107 1.00 86.69 241 THR A CA 1
ATOM 1882 C C . THR A 1 241 ? 0.621 10.144 -1.617 1.00 86.69 241 THR A C 1
ATOM 1884 O O . THR A 1 241 ? 0.337 9.063 -2.142 1.00 86.69 241 THR A O 1
ATOM 1887 N N . GLY A 1 242 ? 1.885 10.547 -1.481 1.00 90.81 242 GLY A N 1
ATOM 1888 C CA . GLY A 1 242 ? 3.026 9.764 -1.954 1.00 90.81 242 GLY A CA 1
ATOM 1889 C C . GLY A 1 242 ? 3.250 9.777 -3.473 1.00 90.81 242 GLY A C 1
ATOM 1890 O O . GLY A 1 242 ? 3.972 8.919 -3.974 1.00 90.81 242 GLY A O 1
ATOM 1891 N N . LEU A 1 243 ? 2.584 10.665 -4.226 1.00 92.94 243 LEU A N 1
ATOM 1892 C CA . LEU A 1 243 ? 2.665 10.695 -5.691 1.00 92.94 243 LEU A CA 1
ATOM 1893 C C . LEU A 1 243 ? 4.083 10.977 -6.204 1.00 92.94 243 LEU A C 1
ATOM 1895 O O . LEU A 1 243 ? 4.518 10.331 -7.154 1.00 92.94 243 LEU A O 1
ATOM 1899 N N . GLN A 1 244 ? 4.804 11.903 -5.573 1.00 92.44 244 GLN A N 1
ATOM 1900 C CA . GLN A 1 244 ? 6.157 12.269 -5.996 1.00 92.44 244 GLN A CA 1
ATOM 1901 C C . GLN A 1 244 ? 7.100 11.060 -5.938 1.00 92.44 244 GLN A C 1
ATOM 1903 O O . GLN A 1 244 ? 7.857 10.807 -6.870 1.00 92.44 244 GLN A O 1
ATOM 1908 N N . GLU A 1 245 ? 7.006 10.268 -4.876 1.00 93.12 245 GLU A N 1
ATOM 1909 C CA . GLU A 1 245 ? 7.819 9.071 -4.677 1.00 93.12 245 GLU A CA 1
ATOM 1910 C C . GLU A 1 245 ? 7.424 7.952 -5.640 1.00 93.12 245 GLU A C 1
ATOM 1912 O O . GLU A 1 245 ? 8.287 7.244 -6.148 1.00 93.12 245 GLU A O 1
ATOM 1917 N N . ARG A 1 246 ? 6.130 7.813 -5.955 1.00 95.56 246 ARG A N 1
ATOM 1918 C CA . ARG A 1 246 ? 5.667 6.875 -6.992 1.00 95.56 246 ARG A CA 1
ATOM 1919 C C . ARG A 1 246 ? 6.212 7.263 -8.366 1.00 95.56 246 ARG A C 1
ATOM 1921 O O . ARG A 1 246 ? 6.633 6.387 -9.110 1.00 95.56 246 ARG A O 1
ATOM 1928 N N . GLN A 1 247 ? 6.239 8.553 -8.699 1.00 94.25 247 GLN A N 1
ATOM 1929 C CA . GLN A 1 247 ? 6.829 9.050 -9.949 1.00 94.25 247 GLN A CA 1
ATOM 1930 C C . GLN A 1 247 ? 8.345 8.830 -9.988 1.00 94.25 247 GLN A C 1
ATOM 1932 O O . GLN A 1 247 ? 8.877 8.403 -11.011 1.00 94.25 247 GLN A O 1
ATOM 1937 N N . GLU A 1 248 ? 9.038 9.071 -8.874 1.00 93.31 248 GLU A N 1
ATOM 1938 C CA . GLU A 1 248 ? 10.471 8.801 -8.734 1.00 93.31 248 GLU A CA 1
ATOM 1939 C C . GLU A 1 248 ? 10.784 7.311 -8.943 1.00 93.31 248 GLU A C 1
ATOM 1941 O O . GLU A 1 248 ? 11.623 6.973 -9.782 1.00 93.31 248 GLU A O 1
ATOM 1946 N N . PHE A 1 249 ? 10.071 6.418 -8.247 1.00 94.81 249 PHE A N 1
ATOM 1947 C CA . PHE A 1 249 ? 10.217 4.977 -8.441 1.00 94.81 249 PHE A CA 1
ATOM 1948 C C . PHE A 1 249 ? 9.903 4.568 -9.872 1.00 94.81 249 PHE A C 1
ATOM 1950 O O . PHE A 1 249 ? 10.688 3.838 -10.469 1.00 94.81 249 PHE A O 1
ATOM 1957 N N . PHE A 1 250 ? 8.790 5.043 -10.434 1.00 95.38 250 PHE A N 1
ATOM 1958 C CA . PHE A 1 250 ? 8.389 4.697 -11.792 1.00 95.38 250 PHE A CA 1
ATOM 1959 C C . PHE A 1 250 ? 9.495 5.019 -12.797 1.00 95.38 250 PHE A C 1
ATOM 1961 O O . PHE A 1 250 ? 9.900 4.136 -13.546 1.00 95.38 250 PHE A O 1
ATOM 1968 N N . LYS A 1 251 ? 10.031 6.246 -12.770 1.00 93.00 251 LYS A N 1
ATOM 1969 C CA . LYS A 1 251 ? 11.103 6.678 -13.680 1.00 93.00 251 LYS A CA 1
ATOM 1970 C C . LYS A 1 251 ? 12.333 5.780 -13.565 1.00 93.00 251 LYS A C 1
ATOM 1972 O O . LYS A 1 251 ? 12.877 5.359 -14.581 1.00 93.00 251 LYS A O 1
ATOM 1977 N N . TYR A 1 252 ? 12.750 5.459 -12.339 1.00 93.69 252 TYR A N 1
ATOM 1978 C CA . TYR A 1 252 ? 13.895 4.579 -12.108 1.00 93.69 252 TYR A CA 1
ATOM 1979 C C . TYR A 1 252 ? 13.642 3.147 -12.600 1.00 93.69 252 TYR A C 1
ATOM 1981 O O . TYR A 1 252 ? 14.472 2.575 -13.299 1.00 93.69 252 TYR A O 1
ATOM 1989 N N . ILE A 1 253 ? 12.492 2.565 -12.263 1.00 95.31 253 ILE A N 1
ATOM 1990 C CA . ILE A 1 253 ? 12.157 1.187 -12.634 1.00 95.31 253 ILE A CA 1
ATOM 1991 C C . ILE A 1 253 ? 11.988 1.067 -14.149 1.00 95.31 253 ILE A C 1
ATOM 1993 O O . ILE A 1 253 ? 12.477 0.108 -14.735 1.00 95.31 253 ILE A O 1
ATOM 1997 N N . HIS A 1 254 ? 11.332 2.040 -14.781 1.00 94.75 254 HIS A N 1
ATOM 1998 C CA . HIS A 1 254 ? 11.163 2.086 -16.229 1.00 94.75 254 HIS A CA 1
ATOM 1999 C C . HIS A 1 254 ? 12.513 2.156 -16.945 1.00 94.75 254 HIS A C 1
ATOM 2001 O O . HIS A 1 254 ? 12.732 1.402 -17.881 1.00 94.75 254 HIS A O 1
ATOM 2007 N N . PHE A 1 255 ? 13.450 2.977 -16.456 1.00 92.50 255 PHE A N 1
ATOM 2008 C CA . PHE A 1 255 ? 14.830 2.989 -16.950 1.00 92.50 255 PHE A CA 1
ATOM 2009 C C . PHE A 1 255 ? 15.489 1.600 -16.880 1.00 92.50 255 PHE A C 1
ATOM 2011 O O . PHE A 1 255 ? 16.106 1.174 -17.847 1.00 92.50 255 PHE A O 1
ATOM 2018 N N . ILE A 1 256 ? 15.319 0.870 -15.771 1.00 93.19 256 ILE A N 1
ATOM 2019 C CA . ILE A 1 256 ? 15.904 -0.470 -15.594 1.00 93.19 256 ILE A CA 1
ATOM 2020 C C . ILE A 1 256 ? 15.235 -1.538 -16.475 1.00 93.19 256 ILE A C 1
ATOM 2022 O O . ILE A 1 256 ? 15.917 -2.455 -16.921 1.00 93.19 256 ILE A O 1
ATOM 2026 N N . LEU A 1 257 ? 13.913 -1.481 -16.666 1.00 93.56 257 LEU A N 1
ATOM 2027 C CA . LEU A 1 257 ? 13.152 -2.543 -17.342 1.00 93.56 257 LEU A CA 1
ATOM 2028 C C . LEU A 1 257 ? 12.970 -2.328 -18.847 1.00 93.56 257 LEU A C 1
ATOM 2030 O O . LEU A 1 257 ? 12.799 -3.308 -19.563 1.00 93.56 257 LEU A O 1
ATOM 2034 N N . ASP A 1 258 ? 12.957 -1.077 -19.303 1.00 89.19 258 ASP A N 1
ATOM 2035 C CA . ASP A 1 258 ? 12.734 -0.699 -20.706 1.00 89.19 258 ASP A CA 1
ATOM 2036 C C . ASP A 1 258 ? 14.039 -0.278 -21.411 1.00 89.19 258 ASP A C 1
ATOM 2038 O O . ASP A 1 258 ? 14.002 0.244 -22.518 1.00 89.19 258 ASP A O 1
ATOM 2042 N N . ASP A 1 259 ? 15.185 -0.478 -20.744 1.00 75.81 259 ASP A N 1
ATOM 2043 C CA . ASP A 1 259 ? 16.545 -0.175 -21.223 1.00 75.81 259 ASP A CA 1
ATOM 2044 C C . ASP A 1 259 ? 16.685 1.231 -21.835 1.00 75.81 259 ASP A C 1
ATOM 2046 O O . ASP A 1 259 ? 17.263 1.446 -22.900 1.00 75.81 259 ASP A O 1
ATOM 2050 N N . VAL A 1 260 ? 16.094 2.219 -21.155 1.00 79.25 260 VAL A N 1
ATOM 2051 C CA . VAL A 1 260 ? 16.127 3.614 -21.605 1.00 79.25 260 VAL A CA 1
ATOM 2052 C C . VAL A 1 260 ? 17.573 4.119 -21.564 1.00 79.25 260 VAL A C 1
ATOM 2054 O O . VAL A 1 260 ? 18.250 3.987 -20.550 1.00 79.25 260 VAL A O 1
ATOM 2057 N N . GLU A 1 261 ? 18.025 4.768 -22.639 1.00 72.56 261 GLU A N 1
ATOM 2058 C CA . GLU A 1 261 ? 19.435 5.136 -22.864 1.00 72.56 261 GLU A CA 1
ATOM 2059 C C . GLU A 1 261 ? 20.067 5.980 -21.738 1.00 72.56 261 GLU A C 1
ATOM 2061 O O . GLU A 1 261 ? 21.270 5.901 -21.489 1.00 72.56 261 GLU A O 1
ATOM 2066 N N . SER A 1 262 ? 19.268 6.776 -21.019 1.00 81.19 262 SER A N 1
ATOM 2067 C CA . SER A 1 262 ? 19.758 7.637 -19.940 1.00 81.19 262 SER A CA 1
ATOM 2068 C C . SER A 1 262 ? 18.991 7.455 -18.632 1.00 81.19 262 SER A C 1
ATOM 2070 O O . SER A 1 262 ? 17.760 7.413 -18.584 1.00 81.19 262 SER A O 1
ATOM 2072 N N . MET A 1 263 ? 19.751 7.384 -17.535 1.00 81.94 263 MET A N 1
ATOM 2073 C CA . MET A 1 263 ? 19.196 7.333 -16.186 1.00 81.94 263 MET A CA 1
ATOM 2074 C C . MET A 1 263 ? 18.481 8.658 -15.871 1.00 81.94 263 MET A C 1
ATOM 2076 O O . MET A 1 263 ? 19.055 9.725 -16.106 1.00 81.94 263 MET A O 1
ATOM 2080 N N . PRO A 1 264 ? 17.262 8.631 -15.299 1.00 80.00 264 PRO A N 1
ATOM 2081 C CA . PRO A 1 264 ? 16.539 9.851 -14.969 1.00 80.00 264 PRO A CA 1
ATOM 2082 C C . PRO A 1 264 ? 17.343 10.716 -13.994 1.00 80.00 264 PRO A C 1
ATOM 2084 O O . PRO A 1 264 ? 17.737 10.270 -12.914 1.00 80.00 264 PRO A O 1
ATOM 2087 N N . LEU A 1 265 ? 17.551 11.977 -14.375 1.00 65.50 265 LEU A N 1
ATOM 2088 C CA . LEU A 1 265 ? 18.279 12.958 -13.578 1.00 65.50 265 LEU A CA 1
ATOM 2089 C C . LEU A 1 265 ? 17.410 13.419 -12.397 1.00 65.50 265 LEU A C 1
ATOM 2091 O O . LEU A 1 265 ? 16.622 14.355 -12.496 1.00 65.50 265 LEU A O 1
ATOM 2095 N N . SER A 1 266 ? 17.558 12.741 -11.262 1.00 68.88 266 SER A N 1
ATOM 2096 C CA . SER A 1 266 ? 17.123 13.205 -9.942 1.00 68.88 266 SER A CA 1
ATOM 2097 C C . SER A 1 266 ? 18.337 13.210 -9.026 1.00 68.88 266 SER A C 1
ATOM 2099 O O . SER A 1 266 ? 19.091 12.238 -9.000 1.00 68.88 266 SER A O 1
ATOM 2101 N N . SER A 1 267 ? 18.526 14.278 -8.249 1.00 63.59 267 SER A N 1
ATOM 2102 C CA . SER A 1 267 ? 19.706 14.454 -7.389 1.00 63.59 267 SER A CA 1
ATOM 2103 C C . SER A 1 267 ? 19.889 13.338 -6.351 1.00 63.59 267 SER A C 1
ATOM 2105 O O . SER A 1 267 ? 21.004 13.116 -5.876 1.00 63.59 267 SER A O 1
ATOM 2107 N N . ALA A 1 268 ? 18.817 12.617 -6.009 1.00 75.25 268 ALA A N 1
ATOM 2108 C CA . ALA A 1 268 ? 18.846 11.529 -5.039 1.00 75.25 268 ALA A CA 1
ATOM 2109 C C . ALA A 1 268 ? 18.982 10.131 -5.664 1.00 75.25 268 ALA A C 1
ATOM 2111 O O . ALA A 1 268 ? 19.414 9.218 -4.958 1.00 75.25 268 ALA A O 1
ATOM 2112 N N . LEU A 1 269 ? 18.638 9.943 -6.947 1.00 85.06 269 LEU A N 1
ATOM 2113 C CA . LEU A 1 269 ? 18.590 8.614 -7.558 1.00 85.06 269 LEU A CA 1
ATOM 2114 C C . LEU A 1 269 ? 19.995 8.072 -7.833 1.00 85.06 269 LEU A C 1
ATOM 2116 O O . LEU A 1 269 ? 20.784 8.675 -8.556 1.00 85.06 269 LEU A O 1
ATOM 2120 N N . LYS A 1 270 ? 20.299 6.890 -7.289 1.00 86.38 270 LYS A N 1
ATOM 2121 C CA . LYS A 1 270 ? 21.516 6.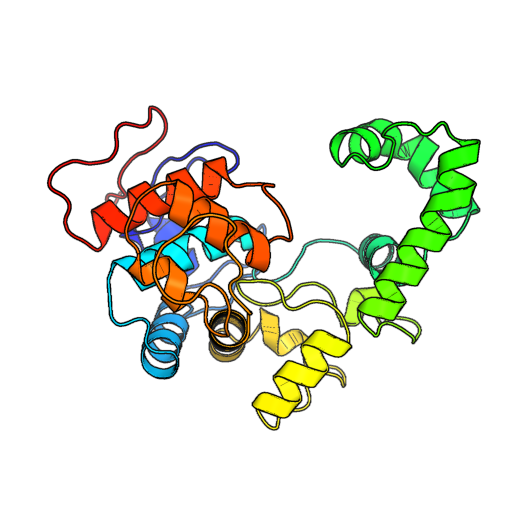131 -7.622 1.00 86.38 270 LYS A CA 1
ATOM 2122 C C . LYS A 1 270 ? 21.174 4.698 -7.995 1.00 86.38 270 LYS A C 1
ATOM 2124 O O . LYS A 1 270 ? 20.407 4.046 -7.287 1.00 86.38 270 LYS A O 1
ATOM 2129 N N . ARG A 1 271 ? 21.769 4.213 -9.088 1.00 87.56 271 ARG A N 1
ATOM 2130 C CA . ARG A 1 271 ? 21.629 2.827 -9.545 1.00 87.56 271 ARG A CA 1
ATOM 2131 C C . ARG A 1 271 ? 22.194 1.861 -8.505 1.00 87.56 271 ARG A C 1
ATOM 2133 O O . ARG A 1 271 ? 23.165 2.180 -7.821 1.00 87.56 271 ARG A O 1
ATOM 2140 N N . GLN A 1 272 ? 21.574 0.692 -8.399 1.00 87.56 272 GLN A N 1
ATOM 2141 C CA . GLN A 1 272 ? 22.160 -0.422 -7.664 1.00 87.56 272 GLN A CA 1
ATOM 2142 C C . GLN A 1 272 ? 23.383 -0.988 -8.375 1.00 87.56 272 GLN A C 1
ATOM 2144 O O . GLN A 1 272 ? 23.339 -1.273 -9.571 1.00 87.56 272 GLN A O 1
ATOM 2149 N N . VAL A 1 273 ? 24.439 -1.188 -7.599 1.00 84.12 273 VAL A N 1
ATOM 2150 C CA . VAL A 1 273 ? 25.653 -1.915 -7.966 1.00 84.12 273 VAL A CA 1
ATOM 2151 C C . VAL A 1 273 ? 25.906 -2.931 -6.863 1.00 84.12 273 VAL A C 1
ATOM 2153 O O . VAL A 1 273 ? 25.565 -2.655 -5.713 1.00 84.12 273 VAL A O 1
ATOM 2156 N N . GLU A 1 274 ? 26.434 -4.100 -7.214 1.00 82.62 274 GLU A N 1
ATOM 2157 C CA . GLU A 1 274 ? 26.922 -5.038 -6.203 1.00 82.62 274 GLU A CA 1
ATOM 2158 C C . GLU A 1 274 ? 28.056 -4.345 -5.434 1.00 82.62 274 GLU A C 1
ATOM 2160 O O . GLU A 1 274 ? 28.915 -3.713 -6.055 1.00 82.62 274 GLU A O 1
ATOM 2165 N N . ASP A 1 275 ? 27.967 -4.361 -4.100 1.00 78.62 275 ASP A N 1
ATOM 2166 C CA . ASP A 1 275 ? 29.010 -3.824 -3.215 1.00 78.62 275 ASP A CA 1
ATOM 2167 C C . ASP A 1 275 ? 30.164 -4.842 -3.100 1.00 78.62 275 ASP A C 1
ATOM 2169 O O . ASP A 1 275 ? 29.865 -6.061 -3.042 1.00 78.62 275 ASP A O 1
#